Protein AF-0000000087066733 (afdb_homodimer)

Structure (mmCIF, N/CA/C/O backbone):
data_AF-0000000087066733-model_v1
#
loop_
_entity.id
_entity.type
_entity.pdbx_description
1 polymer 'Detected protein of confused Function'
#
loop_
_atom_site.group_PDB
_atom_site.id
_atom_site.type_symbol
_atom_site.label_atom_id
_atom_site.label_alt_id
_atom_site.label_comp_id
_atom_site.label_asym_id
_atom_site.label_entity_id
_atom_site.label_seq_id
_atom_site.pdbx_PDB_ins_code
_atom_site.Cartn_x
_atom_site.Cartn_y
_atom_site.Cartn_z
_atom_site.occupancy
_atom_site.B_iso_or_equiv
_atom_site.auth_seq_id
_atom_site.auth_comp_id
_atom_site.auth_asym_id
_atom_site.auth_atom_id
_atom_site.pdbx_PDB_model_num
ATOM 1 N N . MET A 1 1 ? 7.453 2.439 -2.156 1 86.94 1 MET A N 1
ATOM 2 C CA . MET A 1 1 ? 8.312 2.496 -0.978 1 86.94 1 MET A CA 1
ATOM 3 C C . MET A 1 1 ? 7.73 1.668 0.162 1 86.94 1 MET A C 1
ATOM 5 O O . MET A 1 1 ? 6.523 1.707 0.409 1 86.94 1 MET A O 1
ATOM 9 N N . CYS A 1 2 ? 8.625 0.866 0.848 1 87.88 2 CYS A N 1
ATOM 10 C CA . CYS A 1 2 ? 8.227 0.037 1.981 1 87.88 2 CYS A CA 1
ATOM 11 C C . CYS A 1 2 ? 9.328 -0.011 3.031 1 87.88 2 CYS A C 1
ATOM 13 O O . CYS A 1 2 ? 10.516 0.017 2.695 1 87.88 2 CYS A O 1
ATOM 15 N N . LEU A 1 3 ? 8.906 -0.078 4.266 1 88.94 3 LEU A N 1
ATOM 16 C CA . LEU A 1 3 ? 9.859 -0.293 5.348 1 88.94 3 LEU A CA 1
ATOM 17 C C . LEU A 1 3 ? 10.156 -1.779 5.523 1 88.94 3 LEU A C 1
ATOM 19 O O . LEU A 1 3 ? 9.25 -2.611 5.434 1 88.94 3 LEU A O 1
ATOM 23 N N . VAL A 1 4 ? 11.398 -2.055 5.738 1 89.56 4 VAL A N 1
ATOM 24 C CA . VAL A 1 4 ? 11.758 -3.424 6.082 1 89.56 4 VAL A CA 1
ATOM 25 C C . VAL A 1 4 ? 11.438 -3.691 7.551 1 89.56 4 VAL A C 1
ATOM 27 O O . VAL A 1 4 ? 11.195 -2.756 8.32 1 89.56 4 VAL A O 1
ATOM 30 N N . SER A 1 5 ? 11.336 -4.973 7.922 1 86 5 SER A N 1
ATOM 31 C CA . SER A 1 5 ? 10.773 -5.383 9.203 1 86 5 SER A CA 1
ATOM 32 C C . SER A 1 5 ? 11.586 -4.824 10.367 1 86 5 SER A C 1
ATOM 34 O O . SER A 1 5 ? 11.055 -4.637 11.461 1 86 5 SER A O 1
ATOM 36 N N . ASP A 1 6 ? 12.82 -4.566 10.211 1 86 6 ASP A N 1
ATOM 37 C CA . ASP A 1 6 ? 13.617 -4.012 11.297 1 86 6 ASP A CA 1
ATOM 38 C C . ASP A 1 6 ? 13.344 -2.52 11.477 1 86 6 ASP A C 1
ATOM 40 O O . ASP A 1 6 ? 13.836 -1.9 12.422 1 86 6 ASP A O 1
ATOM 44 N N . SER A 1 7 ? 12.547 -1.926 10.609 1 87.94 7 SER A N 1
ATOM 45 C CA . SER A 1 7 ? 12.117 -0.532 10.641 1 87.94 7 SER A CA 1
ATOM 46 C C . SER A 1 7 ? 13.312 0.416 10.57 1 87.94 7 SER A C 1
ATOM 48 O O . SER A 1 7 ? 13.234 1.553 11.039 1 87.94 7 SER A O 1
ATOM 50 N N . LYS A 1 8 ? 14.453 -0.101 10.008 1 90.69 8 LYS A N 1
ATOM 51 C CA . LYS A 1 8 ? 15.664 0.699 9.875 1 90.69 8 LYS A CA 1
ATOM 52 C C . LYS A 1 8 ? 16 0.942 8.406 1 90.69 8 LYS A C 1
ATOM 54 O O . LYS A 1 8 ? 16.797 1.833 8.078 1 90.69 8 LYS A O 1
ATOM 59 N N . ARG A 1 9 ? 15.469 0.151 7.637 1 92.88 9 ARG A N 1
ATOM 60 C CA . ARG A 1 9 ? 15.766 0.26 6.211 1 92.88 9 ARG A CA 1
ATOM 61 C C . ARG A 1 9 ? 14.484 0.438 5.398 1 92.88 9 ARG A C 1
ATOM 63 O O . ARG A 1 9 ? 13.422 -0.026 5.805 1 92.88 9 ARG A O 1
ATOM 70 N N . ILE A 1 10 ? 14.594 1.165 4.316 1 92.12 10 ILE A N 1
ATOM 71 C CA . ILE A 1 10 ? 13.5 1.435 3.393 1 92.12 10 ILE A CA 1
ATOM 72 C C . ILE A 1 10 ? 13.867 0.947 1.993 1 92.12 10 ILE A C 1
ATOM 74 O O . ILE A 1 10 ? 14.977 1.202 1.514 1 92.12 10 ILE A O 1
ATOM 78 N N . VAL A 1 11 ? 13 0.158 1.374 1 89.88 11 VAL A N 1
ATOM 79 C CA . VAL A 1 11 ? 13.141 -0.201 -0.034 1 89.88 11 VAL A CA 1
ATOM 80 C C . VAL A 1 11 ? 12.289 0.731 -0.892 1 89.88 11 VAL A C 1
ATOM 82 O O . VAL A 1 11 ? 11.125 0.995 -0.568 1 89.88 11 VAL A O 1
ATOM 85 N N . TYR A 1 12 ? 12.898 1.226 -1.88 1 87.31 12 TYR A N 1
ATOM 86 C CA . TYR A 1 12 ? 12.25 2.199 -2.748 1 87.31 12 TYR A CA 1
ATOM 87 C C . TYR A 1 12 ? 12.5 1.872 -4.215 1 87.31 12 TYR A C 1
ATOM 89 O O . TYR A 1 12 ? 13.617 1.525 -4.602 1 87.31 12 TYR A O 1
ATOM 97 N N . GLY A 1 13 ? 11.438 1.876 -4.93 1 82.81 13 GLY A N 1
ATOM 98 C CA . GLY A 1 13 ? 11.57 1.793 -6.375 1 82.81 13 GLY A CA 1
ATOM 99 C C . GLY A 1 13 ? 11.523 3.148 -7.059 1 82.81 13 GLY A C 1
ATOM 100 O O . GLY A 1 13 ? 10.531 3.869 -6.949 1 82.81 13 GLY A O 1
ATOM 101 N N . SER A 1 14 ? 12.555 3.461 -7.754 1 76.94 14 SER A N 1
ATOM 102 C CA . SER A 1 14 ? 12.641 4.734 -8.461 1 76.94 14 SER A CA 1
ATOM 103 C C . SER A 1 14 ? 12 4.641 -9.844 1 76.94 14 SER A C 1
ATOM 105 O O . SER A 1 14 ? 12.125 3.621 -10.523 1 76.94 14 SER A O 1
ATOM 107 N N . SER A 1 15 ? 11.32 5.738 -10.219 1 72.38 15 SER A N 1
ATOM 108 C CA . SER A 1 15 ? 10.805 5.809 -11.586 1 72.38 15 SER A CA 1
ATOM 109 C C . SER A 1 15 ? 11.922 6.113 -12.578 1 72.38 15 SER A C 1
ATOM 111 O O . SER A 1 15 ? 11.727 5.98 -13.789 1 72.38 15 SER A O 1
ATOM 113 N N . ASN A 1 16 ? 13 6.633 -12.023 1 72.38 16 ASN A N 1
ATOM 114 C CA . ASN A 1 16 ? 14.188 6.789 -12.859 1 72.38 16 ASN A CA 1
ATOM 115 C C . ASN A 1 16 ? 14.789 5.441 -13.242 1 72.38 16 ASN A C 1
ATOM 117 O O . ASN A 1 16 ? 15.227 4.688 -12.375 1 72.38 16 ASN A O 1
ATOM 121 N N . PRO A 1 17 ? 14.859 5.148 -14.57 1 67.75 17 PRO A N 1
ATOM 122 C CA . PRO A 1 17 ? 15.336 3.832 -14.992 1 67.75 17 PRO A CA 1
ATOM 123 C C . PRO A 1 17 ? 16.781 3.561 -14.562 1 67.75 17 PRO A C 1
ATOM 125 O O . PRO A 1 17 ? 17.172 2.402 -14.406 1 67.75 17 PRO A O 1
ATOM 128 N N . GLU A 1 18 ? 17.578 4.539 -14.32 1 72.56 18 GLU A N 1
ATOM 129 C CA . GLU A 1 18 ? 18.984 4.359 -13.969 1 72.56 18 GLU A CA 1
ATOM 130 C C . GLU A 1 18 ? 19.141 4.027 -12.484 1 72.56 18 GLU A C 1
ATOM 132 O O . GLU A 1 18 ? 20.141 3.439 -12.07 1 72.56 18 GLU A O 1
ATOM 137 N N . LYS A 1 19 ? 18.25 4.328 -11.68 1 75.62 19 LYS A N 1
ATOM 138 C CA . LYS A 1 19 ? 18.375 4.133 -10.234 1 75.62 19 LYS A CA 1
ATOM 139 C C . LYS A 1 19 ? 17.75 2.809 -9.805 1 75.62 19 LYS A C 1
ATOM 141 O O . LYS A 1 19 ? 18.266 2.133 -8.914 1 75.62 19 LYS A O 1
ATOM 146 N N . GLY A 1 20 ? 16.594 2.365 -10.5 1 78.62 20 GLY A N 1
ATOM 147 C CA . GLY A 1 20 ? 15.969 1.092 -10.172 1 78.62 20 GLY A CA 1
ATOM 148 C C . GLY A 1 20 ? 15.406 1.049 -8.766 1 78.62 20 GLY A C 1
ATOM 149 O O . GLY A 1 20 ? 14.805 2.02 -8.305 1 78.62 20 GLY A O 1
ATOM 150 N N . THR A 1 21 ? 15.57 -0.162 -8.172 1 84.44 21 THR A N 1
ATOM 151 C CA . THR A 1 21 ? 15.18 -0.332 -6.777 1 84.44 21 THR A CA 1
ATOM 152 C C . THR A 1 21 ? 16.375 -0.136 -5.848 1 84.44 21 THR A C 1
ATOM 154 O O . THR A 1 21 ? 17.469 -0.611 -6.133 1 84.44 21 THR A O 1
ATOM 157 N N . CYS A 1 22 ? 16.156 0.625 -4.816 1 87.81 22 CYS A N 1
ATOM 158 C CA . CYS A 1 22 ? 17.234 0.896 -3.871 1 87.81 22 CYS A CA 1
ATOM 159 C C . CYS A 1 22 ? 16.766 0.675 -2.436 1 87.81 22 CYS A C 1
ATOM 161 O O . CYS A 1 22 ? 15.578 0.776 -2.141 1 87.81 22 CYS A O 1
ATOM 163 N N . MET A 1 23 ? 17.703 0.308 -1.645 1 89.5 23 MET A N 1
ATOM 164 C CA . MET A 1 23 ? 17.469 0.2 -0.207 1 89.5 23 MET A CA 1
ATOM 165 C C . MET A 1 23 ? 18.328 1.208 0.56 1 89.5 23 MET A C 1
ATOM 167 O O . MET A 1 23 ? 19.531 1.324 0.319 1 89.5 23 MET A O 1
ATOM 171 N N . TRP A 1 24 ? 17.688 1.904 1.415 1 89.38 24 TRP A N 1
ATOM 172 C CA . TRP A 1 24 ? 18.344 2.932 2.213 1 89.38 24 TRP A CA 1
ATOM 173 C C . TRP A 1 24 ? 18.141 2.676 3.703 1 89.38 24 TRP A C 1
ATOM 175 O O . TRP A 1 24 ? 17.078 2.221 4.121 1 89.38 24 TRP A O 1
ATOM 185 N N . HIS A 1 25 ? 19.219 2.973 4.418 1 90.38 25 HIS A N 1
ATOM 186 C CA . HIS A 1 25 ? 19.062 3.057 5.863 1 90.38 25 HIS A CA 1
ATOM 187 C C . HIS A 1 25 ? 18.375 4.363 6.27 1 90.38 25 HIS A C 1
ATOM 189 O O . HIS A 1 25 ? 18.578 5.395 5.625 1 90.38 25 HIS A O 1
ATOM 195 N N . CYS A 1 26 ? 17.609 4.355 7.355 1 87.75 26 CYS A N 1
ATOM 196 C CA . CYS A 1 26 ? 16.891 5.531 7.824 1 87.75 26 CYS A CA 1
ATOM 197 C C . CYS A 1 26 ? 17.844 6.621 8.281 1 87.75 26 CYS A C 1
ATOM 199 O O . CYS A 1 26 ? 17.438 7.77 8.477 1 87.75 26 CYS A O 1
ATOM 201 N N . ASP A 1 27 ? 19.062 6.305 8.328 1 83.62 27 ASP A N 1
ATOM 202 C CA . ASP A 1 27 ? 20.047 7.324 8.703 1 83.62 27 ASP A CA 1
ATOM 203 C C . ASP A 1 27 ? 20.562 8.062 7.469 1 83.62 27 ASP A C 1
ATOM 205 O O . ASP A 1 27 ? 21.406 8.953 7.582 1 83.62 27 ASP A O 1
ATOM 209 N N . GLY A 1 28 ? 20.125 7.648 6.332 1 79.94 28 GLY A N 1
ATOM 210 C CA . GLY A 1 28 ? 20.438 8.375 5.109 1 79.94 28 GLY A CA 1
ATOM 211 C C . GLY A 1 28 ? 21.469 7.68 4.246 1 79.94 28 GLY A C 1
ATOM 212 O O . GLY A 1 28 ? 21.844 8.188 3.188 1 79.94 28 GLY A O 1
ATOM 213 N N . THR A 1 29 ? 21.891 6.547 4.645 1 86.62 29 THR A N 1
ATOM 214 C CA . THR A 1 29 ? 22.922 5.844 3.877 1 86.62 29 THR A CA 1
ATOM 215 C C . THR A 1 29 ? 22.281 4.836 2.928 1 86.62 29 THR A C 1
ATOM 217 O O . THR A 1 29 ? 21.297 4.168 3.283 1 86.62 29 THR A O 1
ATOM 220 N N . GLU A 1 30 ? 22.797 4.82 1.669 1 86 30 GLU A N 1
ATOM 221 C CA . GLU A 1 30 ? 22.359 3.791 0.728 1 86 30 GLU A CA 1
ATOM 222 C C . GLU A 1 30 ? 22.922 2.426 1.108 1 86 30 GLU A C 1
ATOM 224 O O . GLU A 1 30 ? 24.125 2.285 1.326 1 86 30 GLU A O 1
ATOM 229 N N . VAL A 1 31 ? 22.141 1.495 1.271 1 89.06 31 VAL A N 1
ATOM 230 C CA . VAL A 1 31 ? 22.547 0.15 1.656 1 89.06 31 VAL A CA 1
ATOM 231 C C . VAL A 1 31 ? 22.844 -0.681 0.408 1 89.06 31 VAL A C 1
ATOM 233 O O . VAL A 1 31 ? 23.875 -1.347 0.322 1 89.06 31 VAL A O 1
ATOM 236 N N . LYS A 1 32 ? 21.938 -0.654 -0.538 1 86.88 32 LYS A N 1
ATOM 237 C CA . LYS A 1 32 ? 22.047 -1.449 -1.756 1 86.88 32 LYS A CA 1
ATOM 238 C C . LYS A 1 32 ? 21.156 -0.893 -2.865 1 86.88 32 LYS A C 1
ATOM 240 O O . LYS A 1 32 ? 20.109 -0.307 -2.594 1 86.88 32 LYS A O 1
ATOM 245 N N . ALA A 1 33 ? 21.609 -1.062 -4.109 1 84.5 33 ALA A N 1
ATOM 246 C CA . ALA A 1 33 ? 20.828 -0.688 -5.281 1 84.5 33 ALA A CA 1
ATOM 247 C C . ALA A 1 33 ? 20.781 -1.828 -6.297 1 84.5 33 ALA A C 1
ATOM 249 O O . ALA A 1 33 ? 21.797 -2.451 -6.59 1 84.5 33 ALA A O 1
ATOM 250 N N . TRP A 1 34 ? 19.625 -2.217 -6.645 1 81.75 34 TRP A N 1
ATOM 251 C CA . TRP A 1 34 ? 19.422 -3.15 -7.75 1 81.75 34 TRP A CA 1
ATOM 252 C C . TRP A 1 34 ? 19.172 -2.402 -9.055 1 81.75 34 TRP A C 1
ATOM 254 O O . TRP A 1 34 ? 18.062 -1.953 -9.32 1 81.75 34 TRP A O 1
ATOM 264 N N . ARG A 1 35 ? 20.25 -2.135 -9.766 1 69 35 ARG A N 1
ATOM 265 C CA . ARG A 1 35 ? 20.25 -1.301 -10.961 1 69 35 ARG A CA 1
ATOM 266 C C . ARG A 1 35 ? 19.828 -2.105 -12.188 1 69 35 ARG A C 1
ATOM 268 O O . ARG A 1 35 ? 20.031 -3.32 -12.242 1 69 35 ARG A O 1
ATOM 275 N N . GLY A 1 36 ? 19.031 -1.41 -13.266 1 58.38 36 GLY A N 1
ATOM 276 C CA . GLY A 1 36 ? 18.594 -1.998 -14.523 1 58.38 36 GLY A CA 1
ATOM 277 C C . GLY A 1 36 ? 17.109 -2.299 -14.562 1 58.38 36 GLY A C 1
ATOM 278 O O . GLY A 1 36 ? 16.578 -2.738 -15.586 1 58.38 36 GLY A O 1
ATOM 279 N N . MET A 1 37 ? 16.516 -2.342 -13.516 1 53.12 37 MET A N 1
ATOM 280 C CA . MET A 1 37 ? 15.078 -2.566 -13.578 1 53.12 37 MET A CA 1
ATOM 281 C C . MET A 1 37 ? 14.32 -1.245 -13.555 1 53.12 37 MET A C 1
ATOM 283 O O . MET A 1 37 ? 14.461 -0.458 -12.617 1 53.12 37 MET A O 1
ATOM 287 N N . ARG A 1 38 ? 14.047 -0.679 -14.742 1 49.06 38 ARG A N 1
ATOM 288 C CA . ARG A 1 38 ? 13.289 0.567 -14.805 1 49.06 38 ARG A CA 1
ATOM 289 C C . ARG A 1 38 ? 11.953 0.438 -14.078 1 49.06 38 ARG A C 1
ATOM 291 O O . ARG A 1 38 ? 11.211 -0.516 -14.305 1 49.06 38 ARG A O 1
ATOM 298 N N . MET A 1 39 ? 11.844 1.19 -12.898 1 50.12 39 MET A N 1
ATOM 299 C CA . MET A 1 39 ? 10.516 1.264 -12.297 1 50.12 39 MET A CA 1
ATOM 300 C C . MET A 1 39 ? 9.648 2.299 -13.008 1 50.12 39 MET A C 1
ATOM 302 O O . MET A 1 39 ? 10.125 3.389 -13.336 1 50.12 39 MET A O 1
ATOM 306 N N . PRO A 1 40 ? 8.508 1.979 -13.586 1 43.94 40 PRO A N 1
ATOM 307 C CA . PRO A 1 40 ? 7.676 2.998 -14.227 1 43.94 40 PRO A CA 1
ATOM 308 C C . PRO A 1 40 ? 7.219 4.086 -13.258 1 43.94 40 PRO A C 1
ATOM 310 O O . PRO A 1 40 ? 7.09 3.83 -12.055 1 43.94 40 PRO A O 1
ATOM 313 N N . LYS A 1 41 ? 7.176 5.375 -13.695 1 43.91 41 LYS A N 1
ATOM 314 C CA . LYS A 1 41 ? 6.641 6.52 -12.969 1 43.91 41 LYS A CA 1
ATOM 315 C C . LYS A 1 41 ? 5.152 6.34 -12.68 1 43.91 41 LYS A C 1
ATOM 317 O O . LYS A 1 41 ? 4.43 5.727 -13.469 1 43.91 41 LYS A O 1
ATOM 322 N N . ALA A 1 42 ? 4.785 6.691 -11.445 1 41.88 42 ALA A N 1
ATOM 323 C CA . ALA A 1 42 ? 3.367 6.664 -11.094 1 41.88 42 ALA A CA 1
ATOM 324 C C . ALA A 1 42 ? 2.514 7.262 -12.211 1 41.88 42 ALA A C 1
ATOM 326 O O . ALA A 1 42 ? 1.419 6.773 -12.492 1 41.88 42 ALA A O 1
ATOM 327 N N . LEU A 1 43 ? 2.863 8.453 -12.711 1 36.81 43 LEU A N 1
ATOM 328 C CA . LEU A 1 43 ? 2.096 9.133 -13.75 1 36.81 43 LEU A CA 1
ATOM 329 C C . LEU A 1 43 ? 2.152 8.352 -15.062 1 36.81 43 LEU A C 1
ATOM 331 O O . LEU A 1 43 ? 1.453 8.688 -16.016 1 36.81 43 LEU A O 1
ATOM 335 N N . ASP A 1 44 ? 3.248 7.797 -15.336 1 39.59 44 ASP A N 1
ATOM 336 C CA . ASP A 1 44 ? 3.324 7.227 -16.672 1 39.59 44 ASP A CA 1
ATOM 337 C C . ASP A 1 44 ? 2.275 6.133 -16.875 1 39.59 44 ASP A C 1
ATOM 339 O O . ASP A 1 44 ? 2.615 4.953 -16.984 1 39.59 44 ASP A O 1
ATOM 343 N N . LEU A 1 45 ? 1.331 6.102 -16.125 1 38.09 45 LEU A N 1
ATOM 344 C CA . LEU A 1 45 ? 0.292 5.129 -16.453 1 38.09 45 LEU A CA 1
ATOM 345 C C . LEU A 1 45 ? 0.173 4.953 -17.969 1 38.09 45 LEU A C 1
ATOM 347 O O . LEU A 1 45 ? -0.287 3.91 -18.438 1 38.09 45 LEU A O 1
ATOM 351 N N . ALA A 1 46 ? 0.05 6.02 -18.688 1 39.88 46 ALA A N 1
ATOM 352 C CA . ALA A 1 46 ? -0.068 5.688 -20.109 1 39.88 46 ALA A CA 1
ATOM 353 C C . ALA A 1 46 ? 1.042 4.734 -20.547 1 39.88 46 ALA A C 1
ATOM 355 O O . ALA A 1 46 ? 0.824 3.863 -21.391 1 39.88 46 ALA A O 1
ATOM 356 N N . GLU A 1 47 ? 2.297 5.137 -20.312 1 40.5 47 GLU A N 1
ATOM 357 C CA . GLU A 1 47 ? 3.35 4.289 -20.859 1 40.5 47 GLU A CA 1
ATOM 358 C C . GLU A 1 47 ? 4.039 3.486 -19.766 1 40.5 47 GLU A C 1
ATOM 360 O O . GLU A 1 47 ? 4.695 2.48 -20.047 1 40.5 47 GLU A O 1
ATOM 365 N N . HIS A 1 48 ? 4.43 4.07 -18.578 1 43.78 48 HIS A N 1
ATOM 366 C CA . HIS A 1 48 ? 5.414 3.375 -17.75 1 43.78 48 HIS A CA 1
ATOM 367 C C . HIS A 1 48 ? 4.766 2.768 -16.516 1 43.78 48 HIS A C 1
ATOM 369 O O . HIS A 1 48 ? 3.781 3.303 -15.992 1 43.78 48 HIS A O 1
ATOM 375 N N . SER A 1 49 ? 4.918 1.458 -16.281 1 45.44 49 SER A N 1
ATOM 376 C CA . SER A 1 49 ? 4.449 0.392 -15.406 1 45.44 49 SER A CA 1
ATOM 377 C C . SER A 1 49 ? 4.582 0.786 -13.938 1 45.44 49 SER A C 1
ATOM 379 O O . SER A 1 49 ? 5.645 1.243 -13.508 1 45.44 49 SER A O 1
ATOM 381 N N . ILE A 1 50 ? 3.498 1.407 -13.312 1 50 50 ILE A N 1
ATOM 382 C CA . ILE A 1 50 ? 3.535 1.562 -11.859 1 50 50 ILE A CA 1
ATOM 383 C C . ILE A 1 50 ? 3.998 0.257 -11.211 1 50 50 ILE A C 1
ATOM 385 O O . ILE A 1 50 ? 3.484 -0.818 -11.531 1 50 50 ILE A O 1
ATOM 389 N N . VAL A 1 51 ? 5.211 0.336 -10.555 1 57.22 51 VAL A N 1
ATOM 390 C CA . VAL A 1 51 ? 5.859 -0.744 -9.812 1 57.22 51 VAL A CA 1
ATOM 391 C C . VAL A 1 51 ? 5.25 -0.853 -8.422 1 57.22 51 VAL A C 1
ATOM 393 O O . VAL A 1 51 ? 4.867 0.156 -7.824 1 57.22 51 VAL A O 1
ATOM 396 N N . SER A 1 52 ? 4.57 -1.858 -8.055 1 74.75 52 SER A N 1
ATOM 397 C CA . SER A 1 52 ? 4.219 -2.139 -6.664 1 74.75 52 SER A CA 1
ATOM 398 C C . SER A 1 52 ? 5.324 -2.926 -5.961 1 74.75 52 SER A C 1
ATOM 400 O O . SER A 1 52 ? 5.98 -3.768 -6.578 1 74.75 52 SER A O 1
ATOM 402 N N . LEU A 1 53 ? 5.664 -2.471 -4.75 1 86 53 LEU A N 1
ATOM 403 C CA . LEU A 1 53 ? 6.68 -3.105 -3.918 1 86 53 LEU A CA 1
ATOM 404 C C . LEU A 1 53 ? 6.047 -3.748 -2.688 1 86 53 LEU A C 1
ATOM 406 O O . LEU A 1 53 ? 5.148 -3.172 -2.074 1 86 53 LEU A O 1
ATOM 410 N N . SER A 1 54 ? 6.496 -4.949 -2.359 1 90 54 SER A N 1
ATOM 411 C CA . SER A 1 54 ? 6.039 -5.621 -1.149 1 90 54 SER A CA 1
ATOM 412 C C . SER A 1 54 ? 7.191 -6.32 -0.434 1 90 54 SER A C 1
ATOM 414 O O . SER A 1 54 ? 8.016 -6.98 -1.07 1 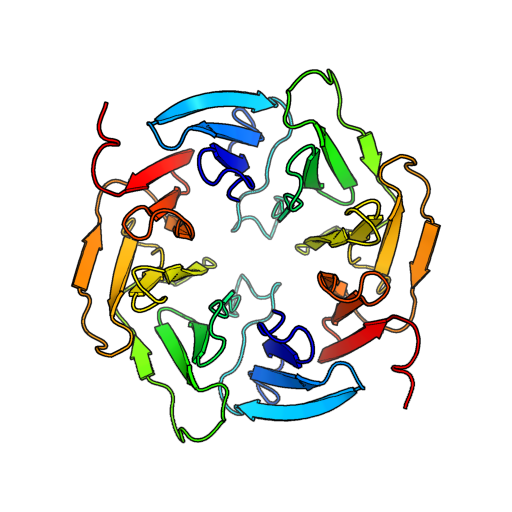90 54 SER A O 1
ATOM 416 N N . VAL A 1 55 ? 7.27 -6.062 0.852 1 91.19 55 VAL A N 1
ATOM 417 C CA . VAL A 1 55 ? 8.242 -6.723 1.716 1 91.19 55 VAL A CA 1
ATOM 418 C C . VAL A 1 55 ? 7.516 -7.555 2.77 1 91.19 55 VAL A C 1
ATOM 420 O O . VAL A 1 55 ? 6.645 -7.047 3.48 1 91.19 55 VAL A O 1
ATOM 423 N N . PRO A 1 56 ? 7.855 -8.828 2.809 1 91.88 56 PRO A N 1
ATOM 424 C CA . PRO A 1 56 ? 7.211 -9.633 3.85 1 91.88 56 PRO A CA 1
ATOM 425 C C . PRO A 1 56 ? 7.785 -9.367 5.242 1 91.88 56 PRO A C 1
ATOM 427 O O . PRO A 1 56 ? 8.773 -8.641 5.375 1 91.88 56 PRO A O 1
ATOM 430 N N . VAL A 1 57 ? 7.168 -9.906 6.25 1 83.94 57 VAL A N 1
ATOM 431 C CA . VAL A 1 57 ? 7.504 -9.672 7.652 1 83.94 57 VAL A CA 1
ATOM 432 C C . VAL A 1 57 ? 8.945 -10.102 7.918 1 83.94 57 VAL A C 1
ATOM 434 O O . VAL A 1 57 ? 9.672 -9.438 8.648 1 83.94 57 VAL A O 1
ATOM 437 N N . ASP A 1 58 ? 9.375 -11.227 7.32 1 86.75 58 ASP A N 1
ATOM 438 C CA . ASP A 1 58 ? 10.719 -11.711 7.613 1 86.75 58 ASP A CA 1
ATOM 439 C C . ASP A 1 58 ? 11.773 -10.891 6.875 1 86.75 58 ASP A C 1
ATOM 441 O O . ASP A 1 58 ? 12.969 -10.984 7.172 1 86.75 58 ASP A O 1
ATOM 445 N N . SER A 1 59 ? 11.375 -10.117 5.914 1 91 59 SER A N 1
ATOM 446 C CA . SER A 1 59 ? 12.156 -9.125 5.191 1 91 59 SER A CA 1
ATOM 447 C C . SER A 1 59 ? 13.422 -9.742 4.598 1 91 59 SER A C 1
ATOM 449 O O . SER A 1 59 ? 14.469 -9.086 4.539 1 91 59 SER A O 1
ATOM 451 N N . LYS A 1 60 ? 13.328 -11.016 4.27 1 92.31 60 LYS A N 1
ATOM 452 C CA . LYS A 1 60 ? 14.438 -11.688 3.586 1 92.31 60 LYS A CA 1
ATOM 453 C C . LYS A 1 60 ? 14.391 -11.414 2.084 1 92.31 60 LYS A C 1
ATOM 455 O O . LYS A 1 60 ? 15.422 -11.461 1.411 1 92.31 60 LYS A O 1
ATOM 460 N N . PHE A 1 61 ? 13.234 -11.211 1.653 1 93.12 61 PHE A N 1
ATOM 461 C CA . PHE A 1 61 ? 13.008 -10.977 0.233 1 93.12 61 PHE A CA 1
ATOM 462 C C . PHE A 1 61 ? 12.086 -9.781 0.024 1 93.12 61 PHE A C 1
ATOM 464 O O . PHE A 1 61 ? 11.477 -9.289 0.975 1 93.12 61 PHE A O 1
ATOM 471 N N . PHE A 1 62 ? 12.078 -9.273 -1.127 1 91.75 62 PHE A N 1
ATOM 472 C CA . PHE A 1 62 ? 11.055 -8.328 -1.559 1 91.75 62 PHE A CA 1
ATOM 473 C C . PHE A 1 62 ? 10.672 -8.57 -3.016 1 91.75 62 PHE A C 1
ATOM 475 O O . PHE A 1 62 ? 11.438 -9.18 -3.768 1 91.75 62 PHE A O 1
ATOM 482 N N . ILE A 1 63 ? 9.438 -8.18 -3.359 1 91.5 63 ILE A N 1
ATOM 483 C CA . ILE A 1 63 ? 9.008 -8.359 -4.742 1 91.5 63 ILE A CA 1
ATOM 484 C C . ILE A 1 63 ? 8.711 -6.996 -5.367 1 91.5 63 ILE A C 1
ATOM 486 O O . ILE A 1 63 ? 8.281 -6.066 -4.676 1 91.5 63 ILE A O 1
ATOM 490 N N . VAL A 1 64 ? 8.977 -6.949 -6.617 1 86.12 64 VAL A N 1
ATOM 491 C CA . VAL A 1 64 ? 8.648 -5.801 -7.457 1 86.12 64 VAL A CA 1
ATOM 492 C C . VAL A 1 64 ? 7.758 -6.25 -8.617 1 86.12 64 VAL A C 1
ATOM 494 O O . VAL A 1 64 ? 8.109 -7.176 -9.352 1 86.12 64 VAL A O 1
ATOM 497 N N . SER A 1 65 ? 6.555 -5.637 -8.609 1 83.44 65 SER A N 1
ATOM 498 C CA . SER A 1 65 ? 5.672 -5.922 -9.734 1 83.44 65 SER A CA 1
ATOM 499 C C . SER A 1 65 ? 5.98 -5.012 -10.922 1 83.44 65 SER A C 1
ATOM 501 O O . SER A 1 65 ? 5.98 -3.785 -10.781 1 83.44 65 SER A O 1
ATOM 503 N N . LEU A 1 66 ? 6.32 -5.633 -11.992 1 75.5 66 LEU A N 1
ATOM 504 C CA . LEU A 1 66 ? 6.633 -4.984 -13.266 1 75.5 66 LEU A CA 1
ATOM 505 C C . LEU A 1 66 ? 5.695 -5.461 -14.367 1 75.5 66 LEU A C 1
ATOM 507 O O . LEU A 1 66 ? 4.875 -6.355 -14.148 1 75.5 66 LEU A O 1
ATOM 511 N N . ASN A 1 67 ? 5.836 -4.727 -15.562 1 74.62 67 ASN A N 1
ATOM 512 C CA . ASN A 1 67 ? 4.98 -5.086 -16.688 1 74.62 67 ASN A CA 1
ATOM 513 C C . ASN A 1 67 ? 4.926 -6.598 -16.891 1 74.62 67 ASN A C 1
ATOM 515 O O . ASN A 1 67 ? 5.863 -7.188 -17.422 1 74.62 67 ASN A O 1
ATOM 519 N N . SER A 1 68 ? 3.885 -7.258 -16.375 1 80.19 68 SER A N 1
ATOM 520 C CA . SER A 1 68 ? 3.51 -8.656 -16.531 1 80.19 68 SER A CA 1
ATOM 521 C C . SER A 1 68 ? 4.5 -9.578 -15.836 1 80.19 68 SER A C 1
ATOM 523 O O . SER A 1 68 ? 4.594 -10.766 -16.156 1 80.19 68 SER A O 1
ATOM 525 N N . GLN A 1 69 ? 5.387 -9.039 -15.023 1 84.19 69 GLN A N 1
ATOM 526 C CA . GLN A 1 69 ? 6.316 -9.859 -14.242 1 84.19 69 GLN A CA 1
ATOM 527 C C . GLN A 1 69 ? 6.348 -9.414 -12.781 1 84.19 69 GLN A C 1
ATOM 529 O O . GLN A 1 69 ? 6.137 -8.242 -12.477 1 84.19 69 GLN A O 1
ATOM 534 N N . VAL A 1 70 ? 6.609 -10.352 -12.016 1 88.69 70 VAL A N 1
ATOM 535 C CA . VAL A 1 70 ? 6.957 -10.086 -10.617 1 88.69 70 VAL A CA 1
ATOM 536 C C . VAL A 1 70 ? 8.375 -10.578 -10.344 1 88.69 70 VAL A C 1
ATOM 538 O O . VAL A 1 70 ? 8.695 -11.742 -10.594 1 88.69 70 VAL A O 1
ATOM 541 N N . HIS A 1 71 ? 9.234 -9.68 -9.922 1 88.19 71 HIS A N 1
ATOM 542 C CA . HIS A 1 71 ? 10.609 -10.016 -9.594 1 88.19 71 HIS A CA 1
ATOM 543 C C . HIS A 1 71 ? 10.789 -10.188 -8.086 1 88.19 71 HIS A C 1
ATOM 545 O O . HIS A 1 71 ? 10.422 -9.305 -7.305 1 88.19 71 HIS A O 1
ATOM 551 N N . LEU A 1 72 ? 11.281 -11.312 -7.719 1 91.12 72 LEU A N 1
ATOM 552 C CA . LEU A 1 72 ? 11.664 -11.578 -6.336 1 91.12 72 LEU A CA 1
ATOM 553 C C . LEU A 1 72 ? 13.156 -11.344 -6.129 1 91.12 72 LEU A C 1
ATOM 555 O O . LEU A 1 72 ? 13.977 -11.914 -6.844 1 91.12 72 LEU A O 1
ATOM 559 N N . TRP A 1 73 ? 13.453 -10.516 -5.156 1 90.31 73 TRP A N 1
ATOM 560 C CA . TRP A 1 73 ? 14.844 -10.211 -4.82 1 90.31 73 TRP A CA 1
ATOM 561 C C . TRP A 1 73 ? 15.141 -10.57 -3.369 1 90.31 73 TRP A C 1
ATOM 563 O O . TRP A 1 73 ? 14.25 -10.523 -2.514 1 90.31 73 TRP A O 1
ATOM 573 N N . ASP A 1 74 ? 16.406 -10.914 -3.148 1 90.94 74 ASP A N 1
ATOM 574 C CA . ASP A 1 74 ? 16.828 -11.086 -1.761 1 90.94 74 ASP A CA 1
ATOM 575 C C . ASP A 1 74 ? 17.297 -9.758 -1.159 1 90.94 74 ASP A C 1
ATOM 577 O O . ASP A 1 74 ? 17.984 -8.984 -1.813 1 90.94 74 ASP A O 1
ATOM 581 N N . VAL A 1 75 ? 16.922 -9.484 0.012 1 89.81 75 VAL A N 1
ATOM 582 C CA . VAL A 1 75 ? 17.234 -8.234 0.701 1 89.81 75 VAL A CA 1
ATOM 583 C C . VAL A 1 75 ? 18.734 -8.188 1.012 1 89.81 75 VAL A C 1
ATOM 585 O O . VAL A 1 75 ? 19.328 -7.105 1.058 1 89.81 75 VAL A O 1
ATOM 588 N N . ALA A 1 76 ? 19.328 -9.328 1.221 1 87.81 76 ALA A N 1
ATOM 589 C CA . ALA A 1 76 ? 20.75 -9.406 1.539 1 87.81 76 ALA A CA 1
ATOM 590 C C . ALA A 1 76 ? 21.609 -8.945 0.36 1 87.81 76 ALA A C 1
ATOM 592 O O . ALA A 1 76 ? 22.781 -8.617 0.528 1 87.81 76 ALA A O 1
ATOM 593 N N . GLY A 1 77 ? 21.078 -9 -0.826 1 85.5 77 GLY A N 1
ATOM 594 C CA . GLY A 1 77 ? 21.781 -8.5 -1.995 1 85.5 77 GLY A CA 1
ATOM 595 C C . GLY A 1 77 ? 22.797 -9.484 -2.547 1 85.5 77 GLY A C 1
ATOM 596 O O . GLY A 1 77 ? 23.766 -9.086 -3.182 1 85.5 77 GLY A O 1
ATOM 597 N N . LYS A 1 78 ? 22.578 -10.703 -2.219 1 87.62 78 LYS A N 1
ATOM 598 C CA . LYS A 1 78 ? 23.516 -11.727 -2.67 1 87.62 78 LYS A CA 1
ATOM 599 C C . LYS A 1 78 ? 23.141 -12.234 -4.062 1 87.62 78 LYS A C 1
ATOM 601 O O . LYS A 1 78 ? 23.984 -12.805 -4.762 1 87.62 78 LYS A O 1
ATOM 606 N N . TRP A 1 79 ? 21.906 -12.109 -4.492 1 87.62 79 TRP A N 1
ATOM 607 C CA . TRP A 1 79 ? 21.469 -12.617 -5.785 1 87.62 79 TRP A CA 1
ATOM 608 C C . TRP A 1 79 ? 21.906 -11.695 -6.918 1 87.62 79 TRP A C 1
ATOM 610 O O . TRP A 1 79 ? 21.734 -10.477 -6.84 1 87.62 79 TRP A O 1
ATOM 620 N N . ALA A 1 80 ? 22.453 -12.203 -7.988 1 85.81 80 ALA A N 1
ATOM 621 C CA . ALA A 1 80 ? 22.844 -11.438 -9.172 1 85.81 80 ALA A CA 1
ATOM 622 C C . ALA A 1 80 ? 21.641 -11.094 -10.031 1 85.81 80 ALA A C 1
ATOM 624 O O . ALA A 1 80 ? 21.641 -10.086 -10.742 1 85.81 80 ALA A O 1
ATOM 625 N N . MET A 1 81 ? 20.656 -11.969 -9.953 1 86.56 81 MET A N 1
ATOM 626 C CA . MET A 1 81 ? 19.422 -11.781 -10.719 1 86.56 81 MET A CA 1
ATOM 627 C C . MET A 1 81 ? 18.203 -12.172 -9.898 1 86.56 81 MET A C 1
ATOM 629 O O . MET A 1 81 ? 18.281 -13.055 -9.039 1 86.56 81 MET A O 1
ATOM 633 N N . PRO A 1 82 ? 17.109 -11.508 -10.156 1 88.5 82 PRO A N 1
ATOM 634 C CA . PRO A 1 82 ? 15.906 -11.898 -9.422 1 88.5 82 PRO A CA 1
ATOM 635 C C . PRO A 1 82 ? 15.305 -13.203 -9.938 1 88.5 82 PRO A C 1
ATOM 637 O O . PRO A 1 82 ? 15.57 -13.602 -11.078 1 88.5 82 PRO A O 1
ATOM 640 N N . LEU A 1 83 ? 14.531 -13.859 -9.055 1 89.75 83 LEU A N 1
ATOM 641 C CA . LEU A 1 83 ? 13.586 -14.836 -9.57 1 89.75 83 LEU A CA 1
ATOM 642 C C . LEU A 1 83 ? 12.391 -14.148 -10.227 1 89.75 83 LEU A C 1
ATOM 644 O O . LEU A 1 83 ? 11.781 -13.258 -9.625 1 89.75 83 LEU A O 1
ATOM 648 N N . LYS A 1 84 ? 12.109 -14.555 -11.43 1 87.69 84 LYS A N 1
ATOM 649 C CA . LYS A 1 84 ? 11.07 -13.883 -12.203 1 87.69 84 LYS A CA 1
ATOM 650 C C . LYS A 1 84 ? 9.82 -14.758 -12.32 1 87.69 84 LYS A C 1
ATOM 652 O O . LYS A 1 84 ? 9.914 -15.93 -12.688 1 87.69 84 LYS A O 1
ATOM 657 N N . TYR A 1 85 ? 8.734 -14.141 -11.961 1 88.62 85 TYR A N 1
ATOM 658 C CA . TYR A 1 85 ? 7.438 -14.805 -12.109 1 88.62 85 TYR A CA 1
ATOM 659 C C . TYR A 1 85 ? 6.629 -14.156 -13.227 1 88.62 85 TYR A C 1
ATOM 661 O O . TYR A 1 85 ? 6.477 -12.938 -13.266 1 88.62 85 TYR A O 1
ATOM 669 N N . THR A 1 86 ? 6.207 -15.062 -14.109 1 86.38 86 THR A N 1
ATOM 670 C CA . THR A 1 86 ? 5.41 -14.586 -15.234 1 86.38 86 THR A CA 1
ATOM 671 C C . THR A 1 86 ? 4.023 -15.227 -15.227 1 86.38 86 THR A C 1
ATOM 673 O O . THR A 1 86 ? 3.699 -16 -14.32 1 86.38 86 THR A O 1
ATOM 676 N N . GLY A 1 87 ? 3.123 -14.797 -16.188 1 82.19 87 GLY A N 1
ATOM 677 C CA . GLY A 1 87 ? 1.806 -15.406 -16.281 1 82.19 87 GLY A CA 1
ATOM 678 C C . GLY A 1 87 ? 0.674 -14.398 -16.172 1 82.19 87 GLY A C 1
ATOM 679 O O . GLY A 1 87 ? -0.283 -14.445 -16.938 1 82.19 87 GLY A O 1
ATOM 680 N N . HIS A 1 88 ? 0.822 -13.57 -15.164 1 78.56 88 HIS A N 1
ATOM 681 C CA . HIS A 1 88 ? -0.241 -12.57 -15.078 1 78.56 88 HIS A CA 1
ATOM 682 C C . HIS A 1 88 ? -0.126 -11.547 -16.203 1 78.56 88 HIS A C 1
ATOM 684 O O . HIS A 1 88 ? 0.957 -11.344 -16.75 1 78.56 88 HIS A O 1
ATOM 690 N N . GLU A 1 89 ? -1.209 -11.055 -16.516 1 81.56 89 GLU A N 1
ATOM 691 C CA . GLU A 1 89 ? -1.262 -10.047 -17.578 1 81.56 89 GLU A CA 1
ATOM 692 C C . GLU A 1 89 ? -1.332 -8.641 -17 1 81.56 89 GLU A C 1
ATOM 694 O O . GLU A 1 89 ? -2.092 -8.383 -16.062 1 81.56 89 GLU A O 1
ATOM 699 N N . GLN A 1 90 ? -0.448 -7.879 -17.438 1 74.5 90 GLN A N 1
ATOM 700 C CA . GLN A 1 90 ? -0.44 -6.465 -17.062 1 74.5 90 GLN A CA 1
ATOM 701 C C . GLN A 1 90 ? -0.02 -5.598 -18.25 1 74.5 90 GLN A C 1
ATOM 703 O O . GLN A 1 90 ? 1.123 -5.672 -18.703 1 74.5 90 GLN A O 1
ATOM 708 N N . LYS A 1 91 ? -0.938 -4.855 -18.828 1 68.62 91 LYS A N 1
ATOM 709 C CA . LYS A 1 91 ? -0.648 -4.004 -19.984 1 68.62 91 LYS A CA 1
ATOM 710 C C . LYS A 1 91 ? -0.777 -2.527 -19.609 1 68.62 91 LYS A C 1
ATOM 712 O O . LYS A 1 91 ? 0.152 -1.747 -19.828 1 68.62 91 LYS A O 1
ATOM 717 N N . LYS A 1 92 ? -1.886 -2.113 -19.031 1 66.38 92 LYS A N 1
ATOM 718 C CA . LYS A 1 92 ? -2.191 -0.694 -18.875 1 66.38 92 LYS A CA 1
ATOM 719 C C . LYS A 1 92 ? -2.361 -0.328 -17.406 1 66.38 92 LYS A C 1
ATOM 721 O O . LYS A 1 92 ? -2.199 0.833 -17.031 1 66.38 92 LYS A O 1
ATOM 726 N N . TYR A 1 93 ? -2.602 -1.439 -16.594 1 67.75 93 TYR A N 1
ATOM 727 C CA . TYR A 1 93 ? -3.004 -1.139 -15.219 1 67.75 93 TYR A CA 1
ATOM 728 C C . TYR A 1 93 ? -1.963 -1.635 -14.227 1 67.75 93 TYR A C 1
ATOM 730 O O . TYR A 1 93 ? -1.204 -2.561 -14.523 1 67.75 93 TYR A O 1
ATOM 738 N N . VAL A 1 94 ? -2.025 -0.823 -13.125 1 68.56 94 VAL A N 1
ATOM 739 C CA . VAL A 1 94 ? -1.158 -1.284 -12.047 1 68.56 94 VAL A CA 1
ATOM 740 C C . VAL A 1 94 ? -1.741 -2.549 -11.422 1 68.56 94 VAL A C 1
ATOM 742 O O . VAL A 1 94 ? -2.883 -2.549 -10.953 1 68.56 94 VAL A O 1
ATOM 745 N N . ILE A 1 95 ? -1.005 -3.59 -11.57 1 77.69 95 ILE A N 1
ATOM 746 C CA . ILE A 1 95 ? -1.349 -4.832 -10.891 1 77.69 95 ILE A CA 1
ATOM 747 C C . ILE A 1 95 ? -0.453 -5.016 -9.664 1 77.69 95 ILE A C 1
ATOM 749 O O . ILE A 1 95 ? 0.774 -4.957 -9.773 1 77.69 95 ILE A O 1
ATOM 753 N N . ARG A 1 96 ? -1.115 -5.168 -8.516 1 85.31 96 ARG A N 1
ATOM 754 C CA . ARG A 1 96 ? -0.349 -5.297 -7.281 1 85.31 96 ARG A CA 1
ATOM 755 C C . ARG A 1 96 ? -0.175 -6.762 -6.898 1 85.31 96 ARG A C 1
ATOM 757 O O . ARG A 1 96 ? -1 -7.605 -7.254 1 85.31 96 ARG A O 1
ATOM 764 N N . SER A 1 97 ? 0.939 -6.965 -6.262 1 91.38 97 SER A N 1
ATOM 765 C CA . SER A 1 97 ? 1.262 -8.281 -5.727 1 91.38 97 SER A CA 1
ATOM 766 C C . SER A 1 97 ? 1.607 -8.211 -4.242 1 91.38 97 SER A C 1
ATOM 768 O O . SER A 1 97 ? 1.951 -7.141 -3.732 1 91.38 97 SER A O 1
ATOM 770 N N . CYS A 1 98 ? 1.459 -9.336 -3.607 1 93.75 98 CYS A N 1
ATOM 771 C CA . CYS A 1 98 ? 1.794 -9.359 -2.188 1 93.75 98 CYS A CA 1
ATOM 772 C C . CYS A 1 98 ? 2.275 -10.742 -1.762 1 93.75 98 CYS A C 1
ATOM 774 O O . CYS A 1 98 ? 2.02 -11.734 -2.449 1 93.75 98 CYS A O 1
ATOM 776 N N . PHE A 1 99 ? 3.064 -10.695 -0.674 1 94.75 99 PHE A N 1
ATOM 777 C CA . PHE A 1 99 ? 3.455 -11.953 -0.039 1 94.75 99 PHE A CA 1
ATOM 778 C C . PHE A 1 99 ? 2.318 -12.5 0.813 1 94.75 99 PHE A C 1
ATOM 780 O O . PHE A 1 99 ? 1.471 -11.742 1.293 1 94.75 99 PHE A O 1
ATOM 787 N N . GLY A 1 100 ? 2.373 -13.781 0.953 1 94.19 100 GLY A N 1
ATOM 788 C CA . GLY A 1 100 ? 1.433 -14.438 1.849 1 94.19 100 GLY A CA 1
ATOM 789 C C . GLY A 1 100 ? 1.721 -15.914 2.039 1 94.19 100 GLY A C 1
ATOM 790 O O . GLY A 1 100 ? 2.857 -16.359 1.863 1 94.19 100 GLY A O 1
ATOM 791 N N . GLY A 1 101 ? 0.703 -16.594 2.547 1 92.62 101 GLY A N 1
ATOM 792 C CA . GLY A 1 101 ? 0.891 -17.984 2.885 1 92.62 101 GLY A CA 1
ATOM 793 C C . GLY A 1 101 ? 1.672 -18.203 4.168 1 92.62 101 GLY A C 1
ATOM 794 O O . GLY A 1 101 ? 1.982 -17.234 4.875 1 92.62 101 GLY A O 1
ATOM 795 N N . ILE A 1 102 ? 1.958 -19.516 4.461 1 91.25 102 ILE A N 1
ATOM 796 C CA . ILE A 1 102 ? 2.738 -19.828 5.648 1 91.25 102 ILE A CA 1
ATOM 797 C C . ILE A 1 102 ? 4.168 -19.328 5.484 1 91.25 102 ILE A C 1
ATOM 799 O O . ILE A 1 102 ? 4.828 -19.625 4.488 1 91.25 102 ILE A O 1
ATOM 803 N N . ASN A 1 103 ? 4.633 -18.516 6.461 1 90.25 103 ASN A N 1
ATOM 804 C CA . ASN A 1 103 ? 5.977 -17.953 6.473 1 90.25 103 ASN A CA 1
ATOM 805 C C . ASN A 1 103 ? 6.25 -17.125 5.219 1 90.25 103 ASN A C 1
ATOM 807 O O . ASN A 1 103 ? 7.367 -17.109 4.703 1 90.25 103 ASN A O 1
ATOM 811 N N . SER A 1 104 ? 5.184 -16.594 4.617 1 92.88 104 SER A N 1
ATOM 812 C CA . SER A 1 104 ? 5.285 -15.742 3.441 1 92.88 104 SER A CA 1
ATOM 813 C C . SER A 1 104 ? 5.898 -16.484 2.264 1 92.88 104 SER A C 1
ATOM 815 O O . SER A 1 104 ? 6.676 -15.914 1.494 1 92.88 104 SER A O 1
ATOM 817 N N . MET A 1 105 ? 5.531 -17.703 2.133 1 93.5 105 MET A N 1
ATOM 818 C CA . MET A 1 105 ? 6.125 -18.531 1.084 1 93.5 105 MET A CA 1
ATOM 819 C C . MET A 1 105 ? 5.379 -18.359 -0.233 1 93.5 105 MET A C 1
ATOM 821 O O . MET A 1 105 ? 5.824 -18.844 -1.274 1 93.5 105 MET A O 1
ATOM 825 N N . CYS A 1 106 ? 4.34 -17.672 -0.199 1 94.62 106 CYS A N 1
ATOM 826 C CA . CYS A 1 106 ? 3.535 -17.5 -1.403 1 94.62 106 CYS A CA 1
ATOM 827 C C . CYS A 1 106 ? 3.541 -16.047 -1.865 1 94.62 106 CYS A C 1
ATOM 829 O O . CYS A 1 106 ? 3.777 -15.141 -1.066 1 94.62 106 CYS A O 1
ATOM 831 N N . ILE A 1 107 ? 3.361 -15.859 -3.141 1 94.44 107 ILE A N 1
ATOM 832 C CA . ILE A 1 107 ? 3.18 -14.562 -3.789 1 94.44 107 ILE A CA 1
ATOM 833 C C . ILE A 1 107 ? 1.875 -14.562 -4.582 1 94.44 107 ILE A C 1
ATOM 835 O O . ILE A 1 107 ? 1.625 -15.461 -5.379 1 94.44 107 ILE A O 1
ATOM 839 N N . ALA A 1 108 ? 1.031 -13.648 -4.281 1 94.94 108 ALA A N 1
ATOM 840 C CA . ALA A 1 108 ? -0.21 -13.492 -5.035 1 94.94 108 ALA A CA 1
ATOM 841 C C . ALA A 1 108 ? -0.169 -12.234 -5.898 1 94.94 108 ALA A C 1
ATOM 843 O O . ALA A 1 108 ? 0.395 -11.211 -5.496 1 94.94 108 ALA A O 1
ATOM 844 N N . SER A 1 109 ? -0.707 -12.297 -7.016 1 93 109 SER A N 1
ATOM 845 C CA . SER A 1 109 ? -0.847 -11.148 -7.902 1 93 109 SER A CA 1
ATOM 846 C C . SER A 1 109 ? -2.197 -11.156 -8.609 1 93 109 SER A C 1
ATOM 848 O O . SER A 1 109 ? -2.715 -12.219 -8.961 1 93 109 SER A O 1
ATOM 850 N N . GLY A 1 110 ? -2.738 -9.969 -8.773 1 92.88 110 GLY A N 1
ATOM 851 C CA . GLY A 1 110 ? -3.844 -9.859 -9.711 1 92.88 110 GLY A CA 1
ATOM 852 C C . GLY A 1 110 ? -3.408 -9.961 -11.164 1 92.88 110 GLY A C 1
ATOM 853 O O . GLY A 1 110 ? -2.264 -10.32 -11.445 1 92.88 110 GLY A O 1
ATOM 854 N N . SER A 1 111 ? -4.395 -9.695 -11.977 1 91.62 111 SER A N 1
ATOM 855 C CA . SER A 1 111 ? -4.129 -9.766 -13.414 1 91.62 111 SER A CA 1
ATOM 856 C C . SER A 1 111 ? -5.215 -9.055 -14.211 1 91.62 111 SER A C 1
ATOM 858 O O . SER A 1 111 ? -6.359 -8.961 -13.766 1 91.62 111 SER A O 1
ATOM 860 N N . GLN A 1 112 ? -4.789 -8.594 -15.367 1 90.56 112 GLN A N 1
ATOM 861 C CA . GLN A 1 112 ? -5.758 -7.957 -16.25 1 90.56 112 GLN A CA 1
ATOM 862 C C . GLN A 1 112 ? -6.672 -8.992 -16.906 1 90.56 112 GLN A C 1
ATOM 864 O O . GLN A 1 112 ? -7.727 -8.641 -17.438 1 90.56 112 GLN A O 1
ATOM 869 N N . ASN A 1 113 ? -6.289 -10.258 -16.938 1 92.38 113 ASN A N 1
ATOM 870 C CA . ASN A 1 113 ? -7.117 -11.312 -17.516 1 92.38 113 ASN A CA 1
ATOM 871 C C . ASN A 1 113 ? -8.086 -11.891 -16.484 1 92.38 113 ASN A C 1
ATOM 873 O O . ASN A 1 113 ? -8.422 -13.07 -16.531 1 92.38 113 ASN A O 1
ATOM 877 N N . THR A 1 114 ? -8.398 -11.18 -15.438 1 94.88 114 THR A N 1
ATOM 878 C CA . THR A 1 114 ? -9.469 -11.406 -14.477 1 94.88 114 THR A CA 1
ATOM 879 C C . THR A 1 114 ? -9.07 -12.461 -13.445 1 94.88 114 THR A C 1
ATOM 881 O O . THR A 1 114 ? -9.891 -12.891 -12.633 1 94.88 114 THR A O 1
ATOM 884 N N . GLN A 1 115 ? -7.844 -12.867 -13.508 1 95.88 115 GLN A N 1
ATOM 885 C CA . GLN A 1 115 ? -7.398 -13.969 -12.664 1 95.88 115 GLN A CA 1
ATOM 886 C C . GLN A 1 115 ? -6.527 -13.469 -11.516 1 95.88 115 GLN A C 1
ATOM 888 O O . GLN A 1 115 ? -5.961 -12.375 -11.586 1 95.88 115 GLN A O 1
ATOM 893 N N . VAL A 1 116 ? -6.488 -14.305 -10.469 1 95.75 116 VAL A N 1
ATOM 894 C CA . VAL A 1 116 ? -5.496 -14.156 -9.414 1 95.75 116 VAL A CA 1
ATOM 895 C C . VAL A 1 116 ? -4.473 -15.289 -9.508 1 95.75 116 VAL A C 1
ATOM 897 O O . VAL A 1 116 ? -4.84 -16.469 -9.547 1 95.75 116 VAL A O 1
ATOM 900 N N . HIS A 1 117 ? -3.223 -14.875 -9.539 1 93.94 117 HIS A N 1
ATOM 901 C CA . HIS A 1 117 ? -2.146 -15.859 -9.625 1 93.94 117 HIS A CA 1
ATOM 902 C C . HIS A 1 117 ? -1.467 -16.047 -8.266 1 93.94 117 HIS A C 1
ATOM 904 O O . HIS A 1 117 ? -1.146 -15.062 -7.594 1 93.94 117 HIS A O 1
ATOM 910 N N . ILE A 1 118 ? -1.287 -17.266 -7.895 1 94.62 118 ILE A N 1
ATOM 911 C CA . ILE A 1 118 ? -0.549 -17.594 -6.684 1 94.62 118 ILE A CA 1
ATOM 912 C C . ILE A 1 118 ? 0.69 -18.422 -7.043 1 94.62 118 ILE A C 1
ATOM 914 O O . ILE A 1 118 ? 0.596 -19.422 -7.75 1 94.62 118 ILE A O 1
ATOM 918 N N . ARG A 1 119 ? 1.786 -17.969 -6.551 1 93.56 119 ARG A N 1
ATOM 919 C CA . ARG A 1 119 ? 3.07 -18.625 -6.789 1 93.56 119 ARG A CA 1
ATOM 920 C C . ARG A 1 119 ? 3.777 -18.938 -5.473 1 93.56 119 ARG A C 1
ATOM 922 O O . ARG A 1 119 ? 3.457 -18.359 -4.438 1 93.56 119 ARG A O 1
ATOM 929 N N . ASN A 1 120 ? 4.656 -19.922 -5.637 1 91.69 120 ASN A N 1
ATOM 930 C CA . ASN A 1 120 ? 5.566 -20.203 -4.531 1 91.69 120 ASN A CA 1
ATOM 931 C C . ASN A 1 120 ? 6.906 -19.484 -4.707 1 91.69 120 ASN A C 1
ATOM 933 O O . ASN A 1 120 ? 7.434 -19.422 -5.82 1 91.69 120 ASN A O 1
ATOM 937 N N . ARG A 1 121 ? 7.422 -18.984 -3.668 1 89.75 121 ARG A N 1
ATOM 938 C CA . ARG A 1 121 ? 8.656 -18.203 -3.736 1 89.75 121 ARG A CA 1
ATOM 939 C C . ARG A 1 121 ? 9.812 -19.062 -4.246 1 89.75 121 ARG A C 1
ATOM 941 O O . ARG A 1 121 ? 10.844 -18.547 -4.676 1 89.75 121 ARG A O 1
ATOM 948 N N . ARG A 1 122 ? 9.711 -20.297 -4.113 1 84.5 122 ARG A N 1
ATOM 949 C CA . ARG A 1 122 ? 10.812 -21.172 -4.48 1 84.5 122 ARG A CA 1
ATOM 950 C C . ARG A 1 122 ? 10.648 -21.688 -5.906 1 84.5 122 ARG A C 1
ATOM 952 O O . ARG A 1 122 ? 11.516 -22.406 -6.422 1 84.5 122 ARG A O 1
ATOM 959 N N . SER A 1 123 ? 9.469 -21.406 -6.484 1 77.69 123 SER A N 1
ATOM 960 C CA . SER A 1 123 ? 9.203 -21.891 -7.836 1 77.69 123 SER A CA 1
ATOM 961 C C . SER A 1 123 ? 8.477 -20.828 -8.664 1 77.69 123 SER A C 1
ATOM 963 O O . SER A 1 123 ? 7.52 -20.219 -8.203 1 77.69 123 SER A O 1
ATOM 965 N N . PRO A 1 124 ? 8.945 -20.625 -9.922 1 70.06 124 PRO A N 1
ATOM 966 C CA . PRO A 1 124 ? 8.289 -19.641 -10.789 1 70.06 124 PRO A CA 1
ATOM 967 C C . PRO A 1 124 ? 6.934 -20.125 -11.305 1 70.06 124 PRO A C 1
ATOM 969 O O . PRO A 1 124 ? 6.141 -19.328 -11.805 1 70.06 124 PRO A O 1
ATOM 972 N N . THR A 1 125 ? 6.723 -21.422 -11.195 1 75.75 125 THR A N 1
ATOM 973 C CA . THR A 1 125 ? 5.469 -21.969 -11.703 1 75.75 125 THR A CA 1
ATOM 974 C C . THR A 1 125 ? 4.32 -21.688 -10.734 1 75.75 125 THR A C 1
ATOM 976 O O . THR A 1 125 ? 4.477 -21.828 -9.523 1 75.75 125 THR A O 1
ATOM 979 N N . PRO A 1 126 ? 3.227 -21.156 -11.43 1 74.5 126 PRO A N 1
ATOM 980 C CA . PRO A 1 126 ? 2.068 -20.922 -10.562 1 74.5 126 PRO A CA 1
ATOM 981 C C . PRO A 1 126 ? 1.619 -22.188 -9.82 1 74.5 126 PRO A C 1
ATOM 983 O O . PRO A 1 126 ? 1.625 -23.281 -10.391 1 74.5 126 PRO A O 1
ATOM 986 N N . ILE A 1 127 ? 1.368 -21.984 -8.609 1 80.44 127 ILE A N 1
ATOM 987 C CA . ILE A 1 127 ? 0.808 -23.062 -7.809 1 80.44 127 ILE A CA 1
ATOM 988 C C . ILE A 1 127 ? -0.701 -23.141 -8.031 1 80.44 127 ILE A C 1
ATOM 990 O O . ILE A 1 127 ? -1.271 -24.234 -8.07 1 80.44 127 ILE A O 1
ATOM 994 N N . GLU A 1 128 ? -1.266 -21.969 -8.203 1 91.56 128 GLU A N 1
ATOM 995 C CA . GLU A 1 128 ? -2.715 -21.906 -8.359 1 91.56 128 GLU A CA 1
ATOM 996 C C . GLU A 1 128 ? -3.139 -20.656 -9.117 1 91.56 128 GLU A C 1
ATOM 998 O O . GLU A 1 128 ? -2.482 -19.609 -9.031 1 91.56 128 GLU A O 1
ATOM 1003 N N . VAL A 1 129 ? -4.129 -20.781 -9.969 1 94.31 129 VAL A N 1
ATOM 1004 C CA . VAL A 1 129 ? -4.793 -19.656 -10.625 1 94.31 129 VAL A CA 1
ATOM 1005 C C . VAL A 1 129 ? -6.266 -19.625 -10.219 1 94.31 129 VAL A C 1
ATOM 1007 O O . VAL A 1 129 ? -6.992 -20.609 -10.406 1 94.31 129 VAL A O 1
ATOM 1010 N N . LEU A 1 130 ? -6.672 -18.594 -9.625 1 95.56 130 LEU A N 1
ATOM 1011 C CA . LEU A 1 130 ? -8.031 -18.438 -9.125 1 95.56 130 LEU A CA 1
ATOM 1012 C C . LEU A 1 130 ? -8.891 -17.641 -10.094 1 95.56 130 LEU A C 1
ATOM 1014 O O . LEU A 1 130 ? -8.484 -16.547 -10.523 1 95.56 130 LEU A O 1
ATOM 1018 N N . SER A 1 131 ? -9.984 -18.25 -10.406 1 96 131 SER A N 1
ATOM 1019 C CA . SER A 1 131 ? -10.938 -17.594 -11.297 1 96 131 SER A CA 1
ATOM 1020 C C . SER A 1 131 ? -12.234 -17.25 -10.57 1 96 131 SER A C 1
ATOM 1022 O O . SER A 1 131 ? -12.68 -18 -9.703 1 96 131 SER A O 1
ATOM 1024 N N . GLY A 1 132 ? -12.773 -16.109 -10.883 1 95.75 132 GLY A N 1
ATOM 1025 C CA . GLY A 1 132 ? -14.031 -15.703 -10.281 1 95.75 132 GLY A CA 1
ATOM 1026 C C . GLY A 1 132 ? -14.43 -14.273 -10.617 1 95.75 132 GLY A C 1
ATOM 1027 O O . GLY A 1 132 ? -15.617 -13.969 -10.734 1 95.75 132 GLY A O 1
ATOM 1028 N N . HIS A 1 133 ? -13.461 -13.43 -10.742 1 95.75 133 HIS A N 1
ATOM 1029 C CA . HIS A 1 133 ? -13.719 -12.055 -11.148 1 95.75 133 HIS A CA 1
ATOM 1030 C C . HIS A 1 133 ? -14.07 -11.977 -12.625 1 95.75 133 HIS A C 1
ATOM 1032 O O . HIS A 1 133 ? -13.711 -12.867 -13.406 1 95.75 133 HIS A O 1
ATOM 1038 N N . SER A 1 134 ? -14.75 -10.922 -13.008 1 97 134 SER A N 1
ATOM 1039 C CA . SER A 1 134 ? -15.156 -10.766 -14.406 1 97 134 SER A CA 1
ATOM 1040 C C . SER A 1 134 ? -14.398 -9.625 -15.07 1 97 134 SER A C 1
ATOM 1042 O O . SER A 1 134 ? -14.539 -9.406 -16.281 1 97 134 SER A O 1
ATOM 1044 N N . MET A 1 135 ? -13.648 -8.938 -14.336 1 94.12 135 MET A N 1
ATOM 1045 C CA . MET A 1 135 ? -12.844 -7.836 -14.867 1 94.12 135 MET A CA 1
ATOM 1046 C C . MET A 1 135 ? -11.453 -7.828 -14.234 1 94.12 135 MET A C 1
ATOM 1048 O O . MET A 1 135 ? -11.086 -8.758 -13.516 1 94.12 135 MET A O 1
ATOM 1052 N N . ILE A 1 136 ? -10.656 -6.828 -14.547 1 90.06 136 ILE A N 1
ATOM 1053 C CA . ILE A 1 136 ? -9.266 -6.691 -14.125 1 90.06 136 ILE A CA 1
ATOM 1054 C C . ILE A 1 136 ? -9.18 -6.789 -12.602 1 90.06 136 ILE A C 1
ATOM 1056 O O . ILE A 1 136 ? -9.969 -6.168 -11.891 1 90.06 136 ILE A O 1
ATOM 1060 N N . VAL A 1 137 ? -8.273 -7.66 -12.148 1 91.75 137 VAL A N 1
ATOM 1061 C CA . VAL A 1 137 ? -7.941 -7.727 -10.734 1 91.75 137 VAL A CA 1
ATOM 1062 C C . VAL A 1 137 ? -6.711 -6.863 -10.445 1 91.75 137 VAL A C 1
ATOM 1064 O O . VAL A 1 137 ? -5.602 -7.203 -10.859 1 91.75 137 VAL A O 1
ATOM 1067 N N . ASP A 1 138 ? -6.887 -5.84 -9.617 1 86.44 138 ASP A N 1
ATOM 1068 C CA . ASP A 1 138 ? -5.777 -4.898 -9.484 1 86.44 138 ASP A CA 1
ATOM 1069 C C . ASP A 1 138 ? -5.227 -4.902 -8.062 1 86.44 138 ASP A C 1
ATOM 1071 O O . ASP A 1 138 ? -4.191 -4.293 -7.789 1 86.44 138 ASP A O 1
ATOM 1075 N N . ARG A 1 139 ? -5.906 -5.586 -7.195 1 88.81 139 ARG A N 1
ATOM 1076 C CA . ARG A 1 139 ? -5.43 -5.59 -5.816 1 88.81 139 ARG A CA 1
ATOM 1077 C C . ARG A 1 139 ? -5.629 -6.961 -5.176 1 88.81 139 ARG A C 1
ATOM 1079 O O . ARG A 1 139 ? -6.664 -7.602 -5.375 1 88.81 139 ARG A O 1
ATOM 1086 N N . VAL A 1 140 ? -4.633 -7.355 -4.418 1 93.62 140 VAL A N 1
ATOM 1087 C CA . VAL A 1 140 ? -4.676 -8.57 -3.609 1 93.62 140 VAL A CA 1
ATOM 1088 C C . VAL A 1 140 ? -4.094 -8.289 -2.227 1 93.62 140 VAL A C 1
ATOM 1090 O O . VAL A 1 140 ? -3.146 -7.512 -2.092 1 93.62 140 VAL A O 1
ATOM 1093 N N . ILE A 1 141 ? -4.711 -8.867 -1.241 1 93.19 141 ILE A N 1
ATOM 1094 C CA . ILE A 1 141 ? -4.172 -8.789 0.112 1 93.19 141 ILE A CA 1
ATOM 1095 C C . ILE A 1 141 ? -4.27 -10.156 0.789 1 93.19 141 ILE A C 1
ATOM 1097 O O . ILE A 1 141 ? -5.297 -10.828 0.687 1 93.19 141 ILE A O 1
ATOM 1101 N N . TRP A 1 142 ? -3.174 -10.547 1.373 1 94.06 142 TRP A N 1
ATOM 1102 C CA . TRP A 1 142 ? -3.146 -11.812 2.102 1 94.06 142 TRP A CA 1
ATOM 1103 C C . TRP A 1 142 ? -3.373 -11.586 3.592 1 94.06 142 TRP A C 1
ATOM 1105 O O . TRP A 1 142 ? -2.836 -10.641 4.172 1 94.06 142 TRP A O 1
ATOM 1115 N N . ASN A 1 143 ? -4.211 -12.414 4.223 1 91.75 143 ASN A N 1
ATOM 1116 C CA . ASN A 1 143 ? -4.457 -12.312 5.656 1 91.75 143 ASN A CA 1
ATOM 1117 C C . ASN A 1 143 ? -3.24 -12.758 6.465 1 91.75 143 ASN A 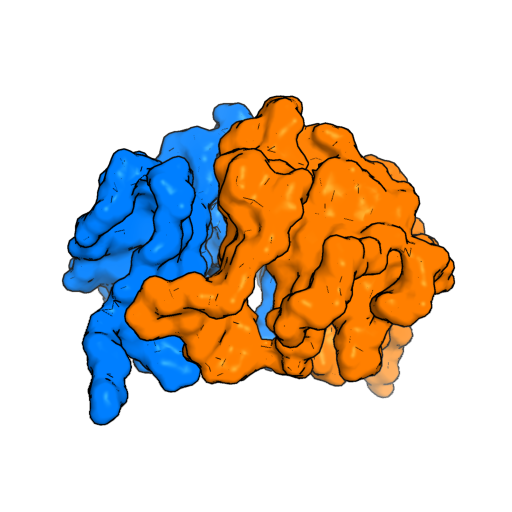C 1
ATOM 1119 O O . ASN A 1 143 ? -2.791 -13.898 6.344 1 91.75 143 ASN A O 1
ATOM 1123 N N . PRO A 1 144 ? -2.719 -11.898 7.227 1 87.31 144 PRO A N 1
ATOM 1124 C CA . PRO A 1 144 ? -1.486 -12.25 7.934 1 87.31 144 PRO A CA 1
ATOM 1125 C C . PRO A 1 144 ? -1.72 -13.25 9.062 1 87.3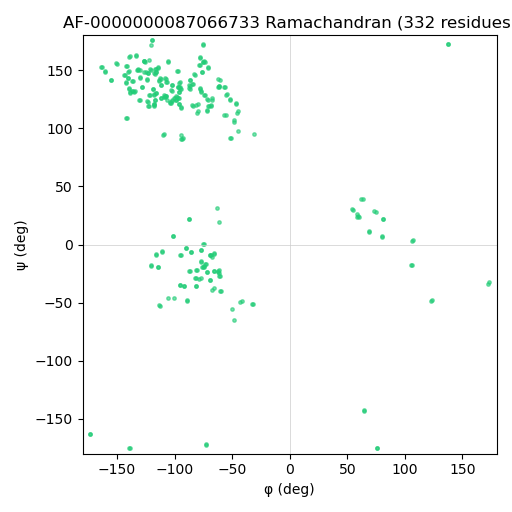1 144 PRO A C 1
ATOM 1127 O O . PRO A 1 144 ? -0.782 -13.922 9.5 1 87.31 144 PRO A O 1
ATOM 1130 N N . ILE A 1 145 ? -2.904 -13.273 9.539 1 88.69 145 ILE A N 1
ATOM 1131 C CA . ILE A 1 145 ? -3.223 -14.148 10.664 1 88.69 145 ILE A CA 1
ATOM 1132 C C . ILE A 1 145 ? -3.73 -15.492 10.141 1 88.69 145 ILE A C 1
ATOM 1134 O O . ILE A 1 145 ? -3.475 -16.531 10.742 1 88.69 145 ILE A O 1
ATOM 1138 N N . ARG A 1 146 ? -4.445 -15.5 9.078 1 89.69 146 ARG A N 1
ATOM 1139 C CA . ARG A 1 146 ? -4.941 -16.703 8.414 1 89.69 146 ARG A CA 1
ATOM 1140 C C . ARG A 1 146 ? -4.223 -16.922 7.082 1 89.69 146 ARG A C 1
ATOM 1142 O O . ARG A 1 146 ? -4.707 -16.5 6.031 1 89.69 146 ARG A O 1
ATOM 1149 N N . PRO A 1 147 ? -3.232 -17.672 7.121 1 91.31 147 PRO A N 1
ATOM 1150 C CA . PRO A 1 147 ? -2.33 -17.75 5.969 1 91.31 147 PRO A CA 1
ATOM 1151 C C . PRO A 1 147 ? -2.986 -18.391 4.75 1 91.31 147 PRO A C 1
ATOM 1153 O O . PRO A 1 147 ? -2.443 -18.328 3.643 1 91.31 147 PRO A O 1
ATOM 1156 N N . LEU A 1 148 ? -4.133 -18.969 4.898 1 92.06 148 LEU A N 1
ATOM 1157 C CA . LEU A 1 148 ? -4.797 -19.594 3.766 1 92.06 148 LEU A CA 1
ATOM 1158 C C . LEU A 1 148 ? -5.898 -18.703 3.211 1 92.06 148 LEU A C 1
ATOM 1160 O O . LEU A 1 148 ? -6.629 -19.109 2.299 1 92.06 148 LEU A O 1
ATOM 1164 N N . MET A 1 149 ? -5.961 -17.547 3.713 1 92.44 149 MET A N 1
ATOM 1165 C CA . MET A 1 149 ? -7.012 -16.625 3.279 1 92.44 149 MET A CA 1
ATOM 1166 C C . MET A 1 149 ? -6.426 -15.461 2.49 1 92.44 149 MET A C 1
ATOM 1168 O O . MET A 1 149 ? -5.535 -14.758 2.979 1 92.44 149 MET A O 1
ATOM 1172 N N . LEU A 1 150 ? -6.938 -15.25 1.31 1 94.88 150 LEU A N 1
ATOM 1173 C CA . LEU A 1 150 ? -6.562 -14.188 0.384 1 94.88 150 LEU A CA 1
ATOM 1174 C C . LEU A 1 150 ? -7.793 -13.422 -0.09 1 94.88 150 LEU A C 1
ATOM 1176 O O . LEU A 1 150 ? -8.836 -14.023 -0.353 1 94.88 150 LEU A O 1
ATOM 1180 N N . ALA A 1 151 ? -7.703 -12.125 -0.11 1 93.94 151 ALA A N 1
ATOM 1181 C CA . ALA A 1 151 ? -8.766 -11.32 -0.696 1 93.94 151 ALA A CA 1
ATOM 1182 C C . ALA A 1 151 ? -8.289 -10.617 -1.967 1 93.94 151 ALA A C 1
ATOM 1184 O O . ALA A 1 151 ? -7.133 -10.211 -2.059 1 93.94 151 ALA A O 1
ATOM 1185 N N . SER A 1 152 ? -9.102 -10.5 -2.932 1 94.06 152 SER A N 1
ATOM 1186 C CA . SER A 1 152 ? -8.812 -9.789 -4.172 1 94.06 152 SER A CA 1
ATOM 1187 C C . SER A 1 152 ? -9.922 -8.797 -4.52 1 94.06 152 SER A C 1
ATOM 1189 O O . SER A 1 152 ? -11.086 -9.031 -4.191 1 94.06 152 SER A O 1
ATOM 1191 N N . ALA A 1 153 ? -9.555 -7.695 -5.059 1 90.81 153 ALA A N 1
ATOM 1192 C CA . ALA A 1 153 ? -10.484 -6.688 -5.57 1 90.81 153 ALA A CA 1
ATOM 1193 C C . ALA A 1 153 ? -10.328 -6.523 -7.082 1 90.81 153 ALA A C 1
ATOM 1195 O O . ALA A 1 153 ? -9.227 -6.629 -7.617 1 90.81 153 ALA A O 1
ATOM 1196 N N . SER A 1 154 ? -11.422 -6.211 -7.66 1 89.75 154 SER A N 1
ATOM 1197 C CA . SER A 1 154 ? -11.484 -6.156 -9.117 1 89.75 154 SER A CA 1
ATOM 1198 C C . SER A 1 154 ? -12.305 -4.961 -9.594 1 89.75 154 SER A C 1
ATOM 1200 O O . SER A 1 154 ? -13.102 -4.406 -8.836 1 89.75 154 SER A O 1
ATOM 1202 N N . ASP A 1 155 ? -12.086 -4.617 -10.891 1 86.38 155 ASP A N 1
ATOM 1203 C CA . ASP A 1 155 ? -12.875 -3.564 -11.523 1 86.38 155 ASP A CA 1
ATOM 1204 C C . ASP A 1 155 ? -14.32 -4.008 -11.719 1 86.38 155 ASP A C 1
ATOM 1206 O O . ASP A 1 155 ? -15.188 -3.191 -12.055 1 86.38 155 ASP A O 1
ATOM 1210 N N . ASP A 1 156 ? -14.617 -5.227 -11.5 1 88.69 156 ASP A N 1
ATOM 1211 C CA . ASP A 1 156 ? -16.016 -5.668 -11.539 1 88.69 156 ASP A CA 1
ATOM 1212 C C . ASP A 1 156 ? -16.766 -5.219 -10.289 1 88.69 156 ASP A C 1
ATOM 1214 O O . ASP A 1 156 ? -17.922 -5.594 -10.086 1 88.69 156 ASP A O 1
ATOM 1218 N N . HIS A 1 157 ? -16.094 -4.508 -9.352 1 83.62 157 HIS A N 1
ATOM 1219 C CA . HIS A 1 157 ? -16.625 -3.848 -8.164 1 83.62 157 HIS A CA 1
ATOM 1220 C C . HIS A 1 157 ? -16.969 -4.863 -7.078 1 83.62 157 HIS A C 1
ATOM 1222 O O . HIS A 1 157 ? -17.844 -4.609 -6.25 1 83.62 157 HIS A O 1
ATOM 1228 N N . ARG A 1 158 ? -16.266 -5.965 -7.098 1 86.31 158 ARG A N 1
ATOM 1229 C CA . ARG A 1 158 ? -16.453 -6.996 -6.082 1 86.31 158 ARG A CA 1
ATOM 1230 C C . ARG A 1 158 ? -15.133 -7.336 -5.398 1 86.31 158 ARG A C 1
ATOM 1232 O O . ARG A 1 158 ? -14.07 -7.227 -6.008 1 86.31 158 ARG A O 1
ATOM 1239 N N . ILE A 1 159 ? -15.281 -7.684 -4.16 1 90.25 159 ILE A N 1
ATOM 1240 C CA . ILE A 1 159 ? -14.195 -8.328 -3.438 1 90.25 159 ILE A CA 1
ATOM 1241 C C . ILE A 1 159 ? -14.453 -9.828 -3.334 1 90.25 159 ILE A C 1
ATOM 1243 O O . ILE A 1 159 ? -15.586 -10.25 -3.098 1 90.25 159 ILE A O 1
ATOM 1247 N N . ARG A 1 160 ? -13.438 -10.539 -3.547 1 93.69 160 ARG A N 1
ATOM 1248 C CA . ARG A 1 160 ? -13.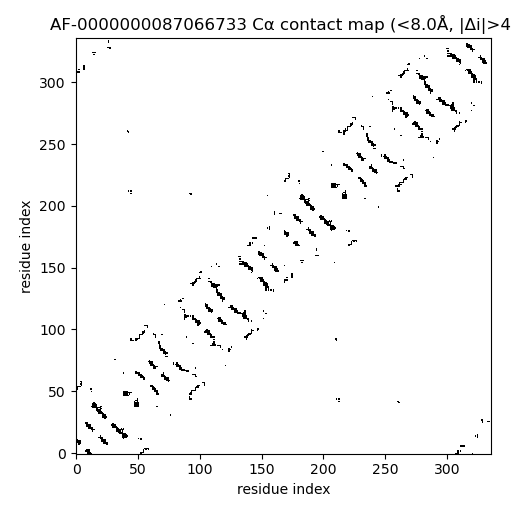547 -11.977 -3.346 1 93.69 160 ARG A CA 1
ATOM 1249 C C . ARG A 1 160 ? -12.586 -12.453 -2.256 1 93.69 160 ARG A C 1
ATOM 1251 O O . ARG A 1 160 ? -11.43 -12.031 -2.215 1 93.69 160 ARG A O 1
ATOM 1258 N N . ILE A 1 161 ? -13.094 -13.258 -1.381 1 93.06 161 ILE A N 1
ATOM 1259 C CA . ILE A 1 161 ? -12.305 -13.883 -0.328 1 93.06 161 ILE A CA 1
ATOM 1260 C C . ILE A 1 161 ? -12.031 -15.344 -0.683 1 93.06 161 ILE A C 1
ATOM 1262 O O . ILE A 1 161 ? -12.961 -16.109 -0.92 1 93.06 161 ILE A O 1
ATOM 1266 N N . TRP A 1 162 ? -10.773 -15.617 -0.738 1 94 162 TRP A N 1
ATOM 1267 C CA . TRP A 1 162 ? -10.344 -16.953 -1.099 1 94 162 TRP A CA 1
ATOM 1268 C C . TRP A 1 162 ? -9.797 -17.703 0.118 1 94 162 TRP A C 1
ATOM 1270 O O . TRP A 1 162 ? -9.023 -17.141 0.901 1 94 162 TRP A O 1
ATOM 1280 N N . GLY A 1 163 ? -10.078 -18.906 0.249 1 86.88 163 GLY A N 1
ATOM 1281 C CA . GLY A 1 163 ? -9.633 -19.734 1.359 1 86.88 163 GLY A CA 1
ATOM 1282 C C . GLY A 1 163 ? -10.719 -20.641 1.901 1 86.88 163 GLY A C 1
ATOM 1283 O O . GLY A 1 163 ? -11.836 -20.656 1.385 1 86.88 163 GLY A O 1
ATOM 1284 N N . PRO A 1 164 ? -10.242 -21.5 2.801 1 75.75 164 PRO A N 1
ATOM 1285 C CA . PRO A 1 164 ? -11.234 -22.406 3.389 1 75.75 164 PRO A CA 1
ATOM 1286 C C . PRO A 1 164 ? -12.328 -21.656 4.156 1 75.75 164 PRO A C 1
ATOM 1288 O O . PRO A 1 164 ? -12.086 -20.578 4.688 1 75.75 164 PRO A O 1
ATOM 1291 N N . LYS A 1 165 ? -13.633 -22.078 3.973 1 64.81 165 LYS A N 1
ATOM 1292 C CA . LYS A 1 165 ? -14.719 -21.469 4.734 1 64.81 165 LYS A CA 1
ATOM 1293 C C . LYS A 1 165 ? -14.422 -21.484 6.23 1 64.81 165 LYS A C 1
ATOM 1295 O O . LYS A 1 165 ? -13.844 -22.453 6.742 1 64.81 165 LYS A O 1
ATOM 1300 N N . PRO A 1 166 ? -14.508 -20.125 6.715 1 56.62 166 PRO A N 1
ATOM 1301 C CA . PRO A 1 166 ? -14.32 -20.172 8.164 1 56.62 166 PRO A CA 1
ATOM 1302 C C . PRO A 1 166 ? -15.148 -21.25 8.836 1 56.62 166 PRO A C 1
ATOM 1304 O O . PRO A 1 166 ? -16.234 -21.594 8.375 1 56.62 166 PRO A O 1
ATOM 1307 N N . LYS A 1 167 ? -14.461 -22.156 9.523 1 50.22 167 LYS A N 1
ATOM 1308 C CA . LYS A 1 167 ? -15.227 -23.141 10.289 1 50.22 167 LYS A CA 1
ATOM 1309 C C . LYS A 1 167 ? -16.312 -22.469 11.125 1 50.22 167 LYS A C 1
ATOM 1311 O O . LYS A 1 167 ? -16.062 -21.438 11.758 1 50.22 167 LYS A O 1
ATOM 1316 N N . GLN A 1 168 ? -17.562 -22.547 10.75 1 43.88 168 GLN A N 1
ATOM 1317 C CA . GLN A 1 168 ? -18.688 -22.172 11.609 1 43.88 168 GLN A CA 1
ATOM 1318 C C . GLN A 1 168 ? -18.406 -22.547 13.062 1 43.88 168 GLN A C 1
ATOM 1320 O O . GLN A 1 168 ? -17.797 -23.578 13.336 1 43.88 168 GLN A O 1
ATOM 1325 N N . MET B 1 1 ? -7.676 -1.288 -0.992 1 87 1 MET B N 1
ATOM 1326 C CA . MET B 1 1 ? -8.141 -2.316 -0.067 1 87 1 MET B CA 1
ATOM 1327 C C . MET B 1 1 ? -7.133 -2.541 1.054 1 87 1 MET B C 1
ATOM 1329 O O . MET B 1 1 ? -5.926 -2.58 0.809 1 87 1 MET B O 1
ATOM 1333 N N . CYS B 1 2 ? -7.652 -2.641 2.318 1 88.06 2 CYS B N 1
ATOM 1334 C CA . CYS B 1 2 ? -6.82 -2.881 3.492 1 88.06 2 CYS B CA 1
ATOM 1335 C C . CYS B 1 2 ? -7.535 -3.785 4.492 1 88.06 2 CYS B C 1
ATOM 1337 O O . CYS B 1 2 ? -8.758 -3.721 4.629 1 88.06 2 CYS B O 1
ATOM 1339 N N . LEU B 1 3 ? -6.754 -4.59 5.156 1 89 3 LEU B N 1
ATOM 1340 C CA . LEU B 1 3 ? -7.297 -5.387 6.254 1 89 3 LEU B CA 1
ATOM 1341 C C . LEU B 1 3 ? -7.312 -4.586 7.551 1 89 3 LEU B C 1
ATOM 1343 O O . LEU B 1 3 ? -6.371 -3.848 7.844 1 89 3 LEU B O 1
ATOM 1347 N N . VAL B 1 4 ? -8.383 -4.746 8.25 1 90 4 VAL B N 1
ATOM 1348 C CA . VAL B 1 4 ? -8.43 -4.16 9.586 1 90 4 VAL B CA 1
ATOM 1349 C C . VAL B 1 4 ? -7.637 -5.027 10.562 1 90 4 VAL B C 1
ATOM 1351 O O . VAL B 1 4 ? -7.312 -6.18 10.258 1 90 4 VAL B O 1
ATOM 1354 N N . SER B 1 5 ? -7.242 -4.438 11.703 1 86.25 5 SER B N 1
ATOM 1355 C CA . SER B 1 5 ? -6.266 -5.039 12.602 1 86.25 5 SER B CA 1
ATOM 1356 C C . SER B 1 5 ? -6.754 -6.383 13.133 1 86.25 5 SER B C 1
ATOM 1358 O O . SER B 1 5 ? -5.953 -7.242 13.492 1 86.25 5 SER B O 1
ATOM 1360 N N . ASP B 1 6 ? -7.996 -6.602 13.227 1 85.94 6 ASP B N 1
ATOM 1361 C CA . ASP B 1 6 ? -8.5 -7.883 13.711 1 85.94 6 ASP B CA 1
ATOM 1362 C C . ASP B 1 6 ? -8.398 -8.961 12.633 1 85.94 6 ASP B C 1
ATOM 1364 O O . ASP B 1 6 ? -8.672 -10.133 12.891 1 85.94 6 ASP B O 1
ATOM 1368 N N . SER B 1 7 ? -7.98 -8.617 11.43 1 88 7 SER B N 1
ATOM 1369 C CA . SER B 1 7 ? -7.762 -9.492 10.289 1 88 7 SER B CA 1
ATOM 1370 C C . SER B 1 7 ? -9.039 -10.234 9.906 1 88 7 SER B C 1
ATOM 1372 O O . SER B 1 7 ? -8.984 -11.312 9.32 1 88 7 SER B O 1
ATOM 1374 N N . LYS B 1 8 ? -10.234 -9.625 10.297 1 90.69 8 LYS B N 1
ATOM 1375 C CA . LYS B 1 8 ? -11.531 -10.211 9.984 1 90.69 8 LYS B CA 1
ATOM 1376 C C . LYS B 1 8 ? -12.328 -9.328 9.031 1 90.69 8 LYS B C 1
ATOM 1378 O O . LYS B 1 8 ? -13.289 -9.781 8.406 1 90.69 8 LYS B O 1
ATOM 1383 N N . ARG B 1 9 ? -11.945 -8.172 9 1 93.06 9 ARG B N 1
ATOM 1384 C CA . ARG B 1 9 ? -12.672 -7.227 8.156 1 93.06 9 ARG B CA 1
ATOM 1385 C C . ARG B 1 9 ? -11.734 -6.562 7.152 1 93.06 9 ARG B C 1
ATOM 1387 O O . ARG B 1 9 ? -10.539 -6.406 7.414 1 93.06 9 ARG B O 1
ATOM 1394 N N . ILE B 1 10 ? -12.266 -6.254 5.992 1 92.12 10 ILE B N 1
ATOM 1395 C CA . ILE B 1 10 ? -11.547 -5.594 4.906 1 92.12 10 ILE B CA 1
ATOM 1396 C C . ILE B 1 10 ? -12.258 -4.293 4.543 1 92.12 10 ILE B C 1
ATOM 1398 O O . ILE B 1 10 ? -13.477 -4.262 4.391 1 92.12 10 ILE B O 1
ATOM 1402 N N . VAL B 1 11 ? -11.523 -3.182 4.488 1 90 11 VAL B N 1
ATOM 1403 C CA . VAL B 1 11 ? -12.031 -1.923 3.957 1 90 11 VAL B CA 1
ATOM 1404 C C . VAL B 1 11 ? -11.625 -1.775 2.494 1 90 11 VAL B C 1
ATOM 1406 O O . VAL B 1 11 ? -10.469 -2.023 2.141 1 90 11 VAL B O 1
ATOM 1409 N N . TYR B 1 12 ? -12.57 -1.46 1.727 1 87.31 12 TYR B N 1
ATOM 1410 C CA . TYR B 1 12 ? -12.352 -1.362 0.288 1 87.31 12 TYR B CA 1
ATOM 1411 C C . TYR B 1 12 ? -12.992 -0.099 -0.276 1 87.31 12 TYR B C 1
ATOM 1413 O O . TYR B 1 12 ? -14.117 0.253 0.092 1 87.31 12 TYR B O 1
ATOM 1421 N N . GLY B 1 13 ? -12.219 0.576 -1.039 1 82.75 13 GLY B N 1
ATOM 1422 C CA . GLY B 1 13 ? -12.766 1.683 -1.806 1 82.75 13 GLY B CA 1
ATOM 1423 C C . GLY B 1 13 ? -13.125 1.303 -3.23 1 82.75 13 GLY B C 1
ATOM 1424 O O . GLY B 1 13 ? -12.258 0.894 -4.004 1 82.75 13 GLY B O 1
ATOM 1425 N N . SER B 1 14 ? -14.359 1.467 -3.568 1 76.81 14 SER B N 1
ATOM 1426 C CA . SER B 1 14 ? -14.836 1.146 -4.91 1 76.81 14 SER B CA 1
ATOM 1427 C C . SER B 1 14 ? -14.641 2.324 -5.859 1 76.81 14 SER B C 1
ATOM 1429 O O . SER B 1 14 ? -14.828 3.479 -5.469 1 76.81 14 SER B O 1
ATOM 1431 N N . SER B 1 15 ? -14.266 1.988 -7.098 1 72.69 15 SER B N 1
ATOM 1432 C CA . SER B 1 15 ? -14.203 3.027 -8.125 1 72.69 15 SER B CA 1
ATOM 1433 C C . SER B 1 15 ? -15.602 3.41 -8.602 1 72.69 15 SER B C 1
ATOM 1435 O O . SER B 1 15 ? -15.773 4.426 -9.281 1 72.69 15 SER B O 1
ATOM 1437 N N . ASN B 1 16 ? -16.531 2.51 -8.336 1 72.38 16 ASN B N 1
ATOM 1438 C CA . ASN B 1 16 ? -17.922 2.857 -8.594 1 72.38 16 ASN B CA 1
ATOM 1439 C C . ASN B 1 16 ? -18.406 3.938 -7.637 1 72.38 16 ASN B C 1
ATOM 1441 O O . ASN B 1 16 ? -18.469 3.723 -6.426 1 72.38 16 ASN B O 1
ATOM 1445 N N . PRO B 1 17 ? -18.828 5.082 -8.188 1 68.06 17 PRO B N 1
ATOM 1446 C CA . PRO B 1 17 ? -19.234 6.191 -7.312 1 68.06 17 PRO B CA 1
ATOM 1447 C C . PRO B 1 17 ? -20.406 5.844 -6.418 1 68.06 17 PRO B C 1
ATOM 1449 O O . PRO B 1 17 ? -20.578 6.43 -5.344 1 68.06 17 PRO B O 1
ATOM 1452 N N . GLU B 1 18 ? -21.219 4.922 -6.758 1 72.88 18 GLU B N 1
ATOM 1453 C CA . GLU B 1 18 ? -22.406 4.574 -5.984 1 72.88 18 GLU B CA 1
ATOM 1454 C C . GLU B 1 18 ? -22.062 3.67 -4.805 1 72.88 18 GLU B C 1
ATOM 1456 O O . GLU B 1 18 ? -22.797 3.611 -3.818 1 72.88 18 GLU B O 1
ATOM 1461 N N . LYS B 1 19 ? -21.031 3.01 -4.812 1 75.75 19 LYS B N 1
ATOM 1462 C CA . LYS B 1 19 ? -20.672 2.053 -3.768 1 75.75 19 LYS B CA 1
ATOM 1463 C C . LYS B 1 19 ? -19.766 2.691 -2.723 1 75.75 19 LYS B C 1
ATOM 1465 O O . LYS B 1 19 ? -19.875 2.4 -1.53 1 75.75 19 LYS B O 1
ATOM 1470 N N . GLY B 1 20 ? -18.828 3.66 -3.168 1 78.81 20 GLY B N 1
ATOM 1471 C CA . GLY B 1 20 ? -17.969 4.344 -2.219 1 78.81 20 GLY B CA 1
ATOM 1472 C C . GLY B 1 20 ? -17 3.408 -1.515 1 78.81 20 GLY B C 1
ATOM 1473 O O . GLY B 1 20 ? -16.422 2.508 -2.139 1 78.81 20 GLY B O 1
ATOM 1474 N N . THR B 1 21 ? -16.781 3.734 -0.215 1 84.44 21 THR B N 1
ATOM 1475 C CA . THR B 1 21 ? -15.961 2.867 0.626 1 84.44 21 THR B CA 1
ATOM 1476 C C . THR B 1 21 ? -16.828 1.882 1.399 1 84.44 21 THR B C 1
ATOM 1478 O O . THR B 1 21 ? -17.891 2.252 1.914 1 84.44 21 THR B O 1
ATOM 1481 N N . CYS B 1 22 ? -16.422 0.659 1.394 1 87.88 22 CYS B N 1
ATOM 1482 C CA . CYS B 1 22 ? -17.188 -0.372 2.082 1 87.88 22 CYS B CA 1
ATOM 1483 C C . CYS B 1 22 ? -16.281 -1.225 2.967 1 87.88 22 CYS B C 1
ATOM 1485 O O . CYS B 1 22 ? -15.086 -1.338 2.709 1 87.88 22 CYS B O 1
ATOM 1487 N N . MET B 1 23 ? -16.891 -1.716 3.992 1 89.62 23 MET B N 1
ATOM 1488 C CA . MET B 1 23 ? -16.219 -2.676 4.863 1 89.62 23 MET B CA 1
ATOM 1489 C C . MET B 1 23 ? -16.922 -4.027 4.836 1 89.62 23 MET B C 1
ATOM 1491 O O . MET B 1 23 ? -18.156 -4.094 4.973 1 89.62 23 MET B O 1
ATOM 1495 N N . TRP B 1 24 ? -16.172 -5.027 4.648 1 89.12 24 TRP B N 1
ATOM 1496 C CA . TRP B 1 24 ? -16.688 -6.383 4.562 1 89.12 24 TRP B CA 1
ATOM 1497 C C . TRP B 1 24 ? -16.016 -7.297 5.578 1 89.12 24 TRP B C 1
ATOM 1499 O O . TRP B 1 24 ? -14.812 -7.16 5.836 1 89.12 24 TRP B O 1
ATOM 1509 N N . HIS B 1 25 ? -16.844 -8.172 6.125 1 90.5 25 HIS B N 1
ATOM 1510 C CA . HIS B 1 25 ? -16.266 -9.273 6.879 1 90.5 25 HIS B CA 1
ATOM 1511 C C . HIS B 1 25 ? -15.688 -10.336 5.949 1 90.5 25 HIS B C 1
ATOM 1513 O O . HIS B 1 25 ? -16.219 -10.57 4.859 1 90.5 25 HIS B O 1
ATOM 1519 N N . CYS B 1 26 ? -14.625 -11.031 6.363 1 87.75 26 CYS B N 1
ATOM 1520 C CA . CYS B 1 26 ? -13.961 -12.047 5.551 1 87.75 26 CYS B CA 1
ATOM 1521 C C . CYS B 1 26 ? -14.883 -13.234 5.309 1 87.75 26 CYS B C 1
ATOM 1523 O O . CYS B 1 26 ? -14.602 -14.078 4.453 1 87.75 26 CYS B O 1
ATOM 1525 N N . ASP B 1 27 ? -15.977 -13.227 5.957 1 83.69 27 ASP B N 1
ATOM 1526 C CA . ASP B 1 27 ? -16.922 -14.312 5.723 1 83.69 27 ASP B CA 1
ATOM 1527 C C . ASP B 1 27 ? -17.891 -13.961 4.594 1 83.69 27 ASP B C 1
ATOM 1529 O O . ASP B 1 27 ? -18.781 -14.75 4.262 1 83.69 27 ASP B O 1
ATOM 1533 N N . GLY B 1 28 ? -17.781 -12.789 4.082 1 79.81 28 GLY B N 1
ATOM 1534 C CA . GLY B 1 28 ? -18.531 -12.414 2.9 1 79.81 28 GLY B CA 1
ATOM 1535 C C . GLY B 1 28 ? -19.672 -11.461 3.207 1 79.81 28 GLY B C 1
ATOM 1536 O O . GLY B 1 28 ? -20.422 -11.07 2.311 1 79.81 28 GLY B O 1
ATOM 1537 N N . THR B 1 29 ? -19.781 -11.062 4.406 1 86.69 29 THR B N 1
ATOM 1538 C CA . THR B 1 29 ? -20.891 -10.172 4.77 1 86.69 29 THR B CA 1
ATOM 1539 C C . THR B 1 29 ? -20.438 -8.719 4.758 1 86.69 29 THR B C 1
ATOM 1541 O O . THR B 1 29 ? -19.312 -8.406 5.172 1 86.69 29 THR B O 1
ATOM 1544 N N . GLU B 1 30 ? -21.297 -7.855 4.168 1 85.69 30 GLU B N 1
ATOM 1545 C CA . GLU B 1 30 ? -21.031 -6.418 4.238 1 85.69 30 GLU B CA 1
ATOM 1546 C C . GLU B 1 30 ? -21.266 -5.887 5.652 1 85.69 30 GLU B C 1
ATOM 1548 O O . GLU B 1 30 ? -22.312 -6.129 6.25 1 85.69 30 GLU B O 1
ATOM 1553 N N . VAL B 1 31 ? -20.344 -5.285 6.215 1 89.25 31 VAL B N 1
ATOM 1554 C CA . VAL B 1 31 ? -20.438 -4.746 7.57 1 89.25 31 VAL B CA 1
ATOM 1555 C C . VAL B 1 31 ? -20.969 -3.316 7.523 1 89.25 31 VAL B C 1
ATOM 1557 O O . VAL B 1 31 ? -21.875 -2.961 8.273 1 89.25 31 VAL B O 1
ATOM 1560 N N . LYS B 1 32 ? -20.406 -2.506 6.656 1 87.06 32 LYS B N 1
ATOM 1561 C CA . LYS B 1 32 ? -20.781 -1.099 6.547 1 87.06 32 LYS B CA 1
ATOM 1562 C C . LYS B 1 32 ? -20.359 -0.519 5.203 1 87.06 32 LYS B C 1
ATOM 1564 O O . LYS B 1 32 ? -19.359 -0.96 4.613 1 87.06 32 LYS B O 1
ATOM 1569 N N . ALA B 1 33 ? -21.125 0.464 4.707 1 84.62 33 ALA B N 1
ATOM 1570 C CA . ALA B 1 33 ? -20.797 1.197 3.488 1 84.62 33 ALA B CA 1
ATOM 1571 C C . ALA B 1 33 ? -20.891 2.703 3.711 1 84.62 33 ALA B C 1
ATOM 1573 O O . ALA B 1 33 ? -21.859 3.189 4.301 1 84.62 33 ALA B O 1
ATOM 1574 N N . TRP B 1 34 ? -19.859 3.377 3.439 1 81.94 34 TRP B N 1
ATOM 1575 C CA . TRP B 1 34 ? -19.859 4.836 3.402 1 81.94 34 TRP B CA 1
ATOM 1576 C C . TRP B 1 34 ? -20.125 5.34 1.987 1 81.94 34 TRP B C 1
ATOM 1578 O O . TRP B 1 34 ? -19.219 5.367 1.153 1 81.94 34 TRP B O 1
ATOM 1588 N N . ARG B 1 35 ? -21.375 5.57 1.686 1 69.88 35 ARG B N 1
ATOM 1589 C CA . ARG B 1 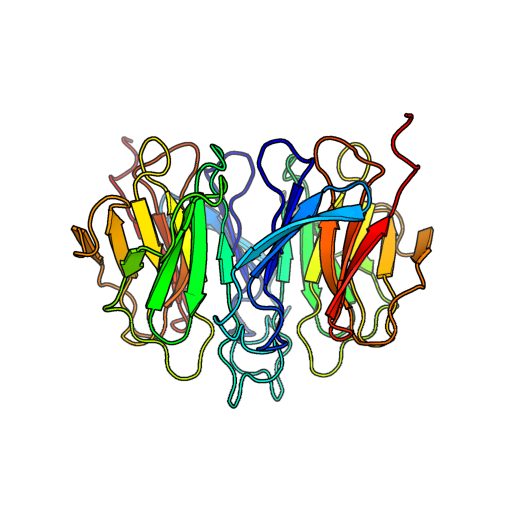35 ? -21.844 5.906 0.344 1 69.88 35 ARG B CA 1
ATOM 1590 C C . ARG B 1 35 ? -21.672 7.395 0.057 1 69.88 35 ARG B C 1
ATOM 1592 O O . ARG B 1 35 ? -21.688 8.211 0.977 1 69.88 35 ARG B O 1
ATOM 1599 N N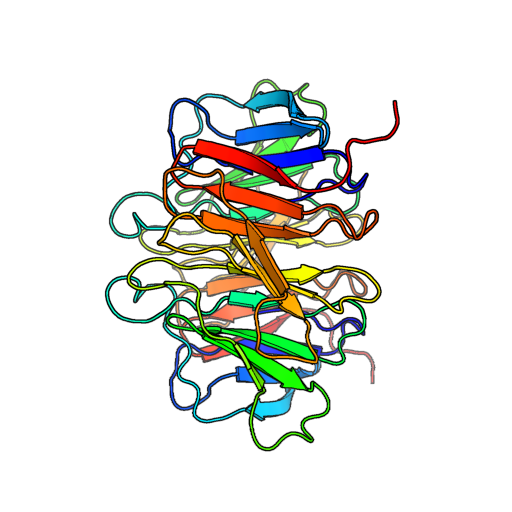 . GLY B 1 36 ? -21.359 7.805 -1.344 1 59 36 GLY B N 1
ATOM 1600 C CA . GLY B 1 36 ? -21.234 9.172 -1.82 1 59 36 GLY B CA 1
ATOM 1601 C C . GLY B 1 36 ? -19.797 9.586 -2.066 1 59 36 GLY B C 1
ATOM 1602 O O . GLY B 1 36 ? -19.531 10.695 -2.531 1 59 36 GLY B O 1
ATOM 1603 N N . MET B 1 37 ? -18.922 8.898 -1.545 1 53.12 37 MET B N 1
ATOM 1604 C CA . MET B 1 37 ? -17.547 9.289 -1.837 1 53.12 37 MET B CA 1
ATOM 1605 C C . MET B 1 37 ? -17 8.484 -3.012 1 53.12 37 MET B C 1
ATOM 1607 O O . MET B 1 37 ? -16.984 7.254 -2.982 1 53.12 37 MET B O 1
ATOM 1611 N N . ARG B 1 38 ? -17.094 9.047 -4.246 1 50.12 38 ARG B N 1
ATOM 1612 C CA . ARG B 1 38 ? -16.562 8.383 -5.426 1 50.12 38 ARG B CA 1
ATOM 1613 C C . ARG B 1 38 ? -15.07 8.078 -5.266 1 50.12 38 ARG B C 1
ATOM 1615 O O . ARG B 1 38 ? -14.297 8.961 -4.883 1 50.12 38 ARG B O 1
ATOM 1622 N N . MET B 1 39 ? -14.734 6.73 -5.164 1 50.91 39 MET B N 1
ATOM 1623 C CA . MET B 1 39 ? -13.312 6.402 -5.262 1 50.91 39 MET B CA 1
ATOM 1624 C C . MET B 1 39 ? -12.859 6.355 -6.715 1 50.91 39 MET B C 1
ATOM 1626 O O . MET B 1 39 ? -13.562 5.801 -7.566 1 50.91 39 MET B O 1
ATOM 1630 N N . PRO B 1 40 ? -11.906 7.148 -7.172 1 44.06 40 PRO B N 1
ATOM 1631 C CA . PRO B 1 40 ? -11.469 7.055 -8.562 1 44.06 40 PRO B CA 1
ATOM 1632 C C . PRO B 1 40 ? -10.875 5.691 -8.906 1 44.06 40 PRO B C 1
ATOM 1634 O O . PRO B 1 40 ? -10.328 5.016 -8.023 1 44.06 40 PRO B O 1
ATOM 1637 N N . LYS B 1 41 ? -11.141 5.18 -10.141 1 44.5 41 LYS B N 1
ATOM 1638 C CA . LYS B 1 41 ? -10.547 3.969 -10.695 1 44.5 41 LYS B CA 1
ATOM 1639 C C . LYS B 1 41 ? -9.031 4.105 -10.812 1 44.5 41 LYS B C 1
ATOM 1641 O O . LYS B 1 41 ? -8.516 5.195 -11.07 1 44.5 41 LYS B O 1
ATOM 1646 N N . ALA B 1 42 ? -8.32 3.059 -10.398 1 42.28 42 ALA B N 1
ATOM 1647 C CA . ALA B 1 42 ? -6.871 3.037 -10.547 1 42.28 42 ALA B CA 1
ATOM 1648 C C . ALA B 1 42 ? -6.445 3.586 -11.898 1 42.28 42 ALA B C 1
ATOM 1650 O O . ALA B 1 42 ? -5.418 4.262 -12.008 1 42.28 42 ALA B O 1
ATOM 1651 N N . LEU B 1 43 ? -7.035 3.143 -13.016 1 36.94 43 LEU B N 1
ATOM 1652 C CA . LEU B 1 43 ? -6.645 3.561 -14.359 1 36.94 43 LEU B CA 1
ATOM 1653 C C . LEU B 1 43 ? -6.965 5.035 -14.586 1 36.94 43 LEU B C 1
ATOM 1655 O O . LEU B 1 43 ? -6.566 5.613 -15.602 1 36.94 43 LEU B O 1
ATOM 1659 N N . ASP B 1 44 ? -8.07 5.477 -14.102 1 39.19 44 ASP B N 1
ATOM 1660 C CA . ASP B 1 44 ? -8.477 6.793 -14.586 1 39.19 44 ASP B CA 1
ATOM 1661 C C . ASP B 1 44 ? -7.461 7.859 -14.18 1 39.19 44 ASP B C 1
ATOM 1663 O O . ASP B 1 44 ? -7.68 8.602 -13.219 1 39.19 44 ASP B O 1
ATOM 1667 N N . LEU B 1 45 ? -6.297 7.535 -14.086 1 37.84 45 LEU B N 1
ATOM 1668 C CA . LEU B 1 45 ? -5.34 8.625 -13.922 1 37.84 45 LEU B CA 1
ATOM 1669 C C . LEU B 1 45 ? -5.816 9.883 -14.641 1 37.84 45 LEU B C 1
ATOM 1671 O O . LEU B 1 45 ? -5.387 10.992 -14.312 1 37.84 45 LEU B O 1
ATOM 1675 N N . ALA B 1 46 ? -6.168 9.742 -15.914 1 39.56 46 ALA B N 1
ATOM 1676 C CA . ALA B 1 46 ? -6.508 11.039 -16.5 1 39.56 46 ALA B CA 1
ATOM 1677 C C . ALA B 1 46 ? -7.465 11.812 -15.609 1 39.56 46 ALA B C 1
ATOM 1679 O O . ALA B 1 46 ? -7.34 13.031 -15.469 1 39.56 46 ALA B O 1
ATOM 1680 N N . GLU B 1 47 ? -8.664 11.297 -15.438 1 40.59 47 GLU B N 1
ATOM 1681 C CA . GLU B 1 47 ? -9.656 12.109 -14.734 1 40.59 47 GLU B CA 1
ATOM 1682 C C . GLU B 1 47 ? -9.797 11.672 -13.281 1 40.59 47 GLU B C 1
ATOM 1684 O O . GLU B 1 47 ? -10.32 12.422 -12.453 1 40.59 47 GLU B O 1
ATOM 1689 N N . HIS B 1 48 ? -9.906 10.359 -12.93 1 43.34 48 HIS B N 1
ATOM 1690 C CA . HIS B 1 48 ? -10.469 10.016 -11.633 1 43.34 48 HIS B CA 1
ATOM 1691 C C . HIS B 1 48 ? -9.383 9.602 -10.648 1 43.34 48 HIS B C 1
ATOM 1693 O O . HIS B 1 48 ? -8.367 9.023 -11.039 1 43.34 48 HIS B O 1
ATOM 1699 N N . SER B 1 49 ? -9.289 10.266 -9.523 1 45.44 49 SER B N 1
ATOM 1700 C CA . SER B 1 49 ? -8.438 10.375 -8.344 1 45.44 49 SER B CA 1
ATOM 1701 C C . SER B 1 49 ? -8.18 9 -7.723 1 45.44 49 SER B C 1
ATOM 1703 O O . SER B 1 49 ? -9.117 8.234 -7.496 1 45.44 49 SER B O 1
ATOM 1705 N N . ILE B 1 50 ? -7.031 8.289 -8.156 1 50.03 50 ILE B N 1
ATOM 1706 C CA . ILE B 1 50 ? -6.66 7.098 -7.391 1 50.03 50 ILE B CA 1
ATOM 1707 C C . ILE B 1 50 ? -6.719 7.41 -5.895 1 50.03 50 ILE B C 1
ATOM 1709 O O . ILE B 1 50 ? -6.164 8.414 -5.441 1 50.03 50 ILE B O 1
ATOM 1713 N N . VAL B 1 51 ? -7.703 6.742 -5.195 1 56.94 51 VAL B N 1
ATOM 1714 C CA . VAL B 1 51 ? -7.949 6.805 -3.756 1 56.94 51 VAL B CA 1
ATOM 1715 C C . VAL B 1 51 ? -6.957 5.906 -3.023 1 56.94 51 VAL B C 1
ATOM 1717 O O . VAL B 1 51 ? -6.555 4.859 -3.543 1 56.94 51 VAL B O 1
ATOM 1720 N N . SER B 1 52 ? -6.078 6.355 -2.225 1 74.69 52 SER B N 1
ATOM 1721 C CA . SER B 1 52 ? -5.309 5.539 -1.291 1 74.69 52 SER B CA 1
ATOM 1722 C C . SER B 1 52 ? -6.043 5.375 0.035 1 74.69 52 SER B C 1
ATOM 1724 O O . SER B 1 52 ? -6.738 6.289 0.483 1 74.69 52 SER B O 1
ATOM 1726 N N . LEU B 1 53 ? -6.07 4.137 0.527 1 86.06 53 LEU B N 1
ATOM 1727 C CA . LEU B 1 53 ? -6.691 3.787 1.801 1 86.06 53 LEU B CA 1
ATOM 1728 C C . LEU B 1 53 ? -5.637 3.381 2.826 1 86.06 53 LEU B C 1
ATOM 1730 O O . LEU B 1 53 ? -4.68 2.678 2.492 1 86.06 53 LEU B O 1
ATOM 1734 N N . SER B 1 54 ? -5.801 3.859 4.051 1 90.12 54 SER B N 1
ATOM 1735 C CA . SER B 1 54 ? -4.906 3.469 5.133 1 90.12 54 SER B CA 1
ATOM 1736 C C . SER B 1 54 ? -5.68 3.23 6.426 1 90.12 54 SER B C 1
ATOM 1738 O O . SER B 1 54 ? -6.559 4.016 6.785 1 90.12 54 SER B O 1
ATOM 1740 N N . VAL B 1 55 ? -5.395 2.104 7.043 1 91.31 55 VAL B N 1
ATOM 1741 C CA . VAL B 1 55 ? -5.953 1.758 8.344 1 91.31 55 VAL B CA 1
ATOM 1742 C C . VAL B 1 55 ? -4.828 1.627 9.375 1 91.31 55 VAL B C 1
ATOM 1744 O O . VAL B 1 55 ? -3.863 0.893 9.156 1 91.31 55 VAL B O 1
ATOM 1747 N N . PRO B 1 56 ? -4.969 2.381 10.438 1 92.06 56 PRO B N 1
ATOM 1748 C CA . PRO B 1 56 ? -3.93 2.23 11.461 1 92.06 56 PRO B CA 1
ATOM 1749 C C . PRO B 1 56 ? -4.078 0.938 12.266 1 92.06 56 PRO B C 1
ATOM 1751 O O . PRO B 1 56 ? -5.07 0.223 12.117 1 92.06 56 PRO B O 1
ATOM 1754 N N . VAL B 1 57 ? -3.109 0.639 13.094 1 84.19 57 VAL B N 1
ATOM 1755 C CA . VAL B 1 57 ? -3.031 -0.602 13.859 1 84.19 57 VAL B CA 1
ATOM 1756 C C . VAL B 1 57 ? -4.246 -0.723 14.773 1 84.19 57 VAL B C 1
ATOM 1758 O O . VAL B 1 57 ? -4.805 -1.811 14.93 1 84.19 57 VAL B O 1
ATOM 1761 N N . ASP B 1 58 ? -4.676 0.392 15.383 1 86.88 58 ASP B N 1
ATOM 1762 C CA . ASP B 1 58 ? -5.785 0.299 16.328 1 86.88 58 ASP B CA 1
ATOM 1763 C C . ASP B 1 58 ? -7.117 0.159 15.594 1 86.88 58 ASP B C 1
ATOM 1765 O O . ASP B 1 58 ? -8.141 -0.169 16.203 1 86.88 58 ASP B O 1
ATOM 1769 N N . SER B 1 59 ? -7.145 0.43 14.32 1 91.25 59 SER B N 1
ATOM 1770 C CA . SER B 1 59 ? -8.242 0.204 13.383 1 91.25 59 SER B CA 1
ATOM 1771 C C . SER B 1 59 ? -9.523 0.867 13.867 1 91.25 59 SER B C 1
ATOM 1773 O O . SER B 1 59 ? -10.617 0.336 13.664 1 91.25 59 SER B O 1
ATOM 1775 N N . LYS B 1 60 ? -9.375 1.951 14.594 1 92.56 60 LYS B N 1
ATOM 1776 C CA . LYS B 1 60 ? -10.523 2.742 15.008 1 92.56 60 LYS B CA 1
ATOM 1777 C C . LYS B 1 60 ? -10.977 3.684 13.898 1 92.56 60 LYS B C 1
ATOM 1779 O O . LYS B 1 60 ? -12.148 4.07 13.836 1 92.56 60 LYS B O 1
ATOM 1784 N N . PHE B 1 61 ? -10.039 4.031 13.133 1 93.31 61 PHE B N 1
ATOM 1785 C CA . PHE B 1 61 ? -10.289 4.961 12.039 1 93.31 61 PHE B CA 1
ATOM 1786 C C . PHE B 1 61 ? -9.648 4.465 10.75 1 93.31 61 PHE B C 1
ATOM 1788 O O . PHE B 1 61 ? -8.844 3.531 10.773 1 93.31 61 PHE B O 1
ATOM 1795 N N . PHE B 1 62 ? -10.078 4.984 9.68 1 91.88 62 PHE B N 1
ATOM 1796 C CA . PHE B 1 62 ? -9.367 4.832 8.414 1 91.88 62 PHE B CA 1
ATOM 1797 C C . PHE B 1 62 ? -9.422 6.125 7.609 1 91.88 62 PHE B C 1
ATOM 1799 O O . PHE B 1 62 ? -10.281 6.977 7.848 1 91.88 62 PHE B O 1
ATOM 1806 N N . ILE B 1 63 ? -8.414 6.305 6.75 1 91.62 63 ILE B N 1
ATOM 1807 C CA . ILE B 1 63 ? -8.398 7.504 5.922 1 91.62 63 ILE B CA 1
ATOM 1808 C C . ILE B 1 63 ? -8.5 7.117 4.449 1 91.62 63 ILE B C 1
ATOM 1810 O O . ILE B 1 63 ? -8.016 6.059 4.043 1 91.62 63 ILE B O 1
ATOM 1814 N N . VAL B 1 64 ? -9.141 7.977 3.736 1 86.25 64 VAL B N 1
ATOM 1815 C CA . VAL B 1 64 ? -9.242 7.895 2.283 1 86.25 64 VAL B CA 1
ATOM 1816 C C . VAL B 1 64 ? -8.703 9.18 1.654 1 86.25 64 VAL B C 1
ATOM 1818 O O . VAL B 1 64 ? -9.133 10.273 2.01 1 86.25 64 VAL B O 1
ATOM 1821 N N . SER B 1 65 ? -7.66 8.953 0.849 1 83.44 65 SER B N 1
ATOM 1822 C CA . SER B 1 65 ? -7.141 10.102 0.119 1 83.44 65 SER B CA 1
ATOM 1823 C C . SER B 1 65 ? -7.922 10.344 -1.17 1 83.44 65 SER B C 1
ATOM 1825 O O . SER B 1 65 ? -8.047 9.438 -1.999 1 83.44 65 SER B O 1
ATOM 1827 N N . LEU B 1 66 ? -8.5 11.508 -1.224 1 74.75 66 LEU B N 1
ATOM 1828 C CA . LEU B 1 66 ? -9.289 11.977 -2.355 1 74.75 66 LEU B CA 1
ATOM 1829 C C . LEU B 1 66 ? -8.727 13.281 -2.906 1 74.75 66 LEU B C 1
ATOM 1831 O O . LEU B 1 66 ? -7.992 13.984 -2.213 1 74.75 66 LEU B O 1
ATOM 1835 N N . ASN B 1 67 ? -9.117 13.547 -4.227 1 74.81 67 ASN B N 1
ATOM 1836 C CA . ASN B 1 67 ? -8.648 14.758 -4.898 1 74.81 67 ASN B CA 1
ATOM 1837 C C . ASN B 1 67 ? -8.438 15.898 -3.908 1 74.81 67 ASN B C 1
ATOM 1839 O O . ASN B 1 67 ? -9.398 16.578 -3.527 1 74.81 67 ASN B O 1
ATOM 1843 N N . SER B 1 68 ? -7.23 16.109 -3.402 1 80.5 68 SER B N 1
ATOM 1844 C CA . SER B 1 68 ? -6.715 17.188 -2.566 1 80.5 68 SER B CA 1
ATOM 1845 C C . SER B 1 68 ? -7.316 17.141 -1.164 1 80.5 68 SER B C 1
ATOM 1847 O O . SER B 1 68 ? -7.324 18.141 -0.449 1 80.5 68 SER B O 1
ATOM 1849 N N . GLN B 1 69 ? -8.008 16.078 -0.823 1 84.31 69 GLN B N 1
ATOM 1850 C CA . GLN B 1 69 ? -8.539 15.906 0.525 1 84.31 69 GLN B CA 1
ATOM 1851 C C . GLN B 1 69 ? -8.188 14.531 1.083 1 84.31 69 GLN B C 1
ATOM 1853 O O . GLN B 1 69 ? -8.062 13.562 0.33 1 84.31 69 GLN B O 1
ATOM 1858 N N . VAL B 1 70 ? -8.078 14.539 2.318 1 88.75 70 VAL B N 1
ATOM 1859 C CA . VAL B 1 70 ? -8.016 13.289 3.062 1 88.75 70 VAL B CA 1
ATOM 1860 C C . VAL B 1 70 ? -9.203 13.195 4.023 1 88.75 70 VAL B C 1
ATOM 1862 O O . VAL B 1 70 ? -9.414 14.102 4.832 1 88.75 70 VAL B O 1
ATOM 1865 N N . HIS B 1 71 ? -10 12.18 3.865 1 88.38 71 HIS B N 1
ATOM 1866 C CA . HIS B 1 71 ? -11.148 11.953 4.73 1 88.38 71 HIS B CA 1
ATOM 1867 C C . HIS B 1 71 ? -10.836 10.93 5.812 1 88.38 71 HIS B C 1
ATOM 1869 O O . HIS B 1 71 ? -10.383 9.82 5.512 1 88.38 71 HIS B O 1
ATOM 1875 N N . LEU B 1 72 ? -11.039 11.32 7.012 1 91.31 72 LEU B N 1
ATOM 1876 C CA . LEU B 1 72 ? -10.938 10.414 8.148 1 91.31 72 LEU B CA 1
ATOM 1877 C C . LEU B 1 72 ? -12.312 9.898 8.555 1 91.31 72 LEU B C 1
ATOM 1879 O O . LEU B 1 72 ? -13.227 10.68 8.805 1 91.31 72 LEU B O 1
ATOM 1883 N N . TRP B 1 73 ? -12.422 8.586 8.609 1 90.69 73 TRP B N 1
ATOM 1884 C CA . TRP B 1 73 ? -13.664 7.941 9 1 90.69 73 TRP B CA 1
ATOM 1885 C C . TRP B 1 73 ? -13.461 7.062 10.234 1 90.69 73 TRP B C 1
ATOM 1887 O O . TRP B 1 73 ? -12.375 6.516 10.438 1 90.69 73 TRP B O 1
ATOM 1897 N N . ASP B 1 74 ? -14.531 6.941 11.016 1 91.31 74 ASP B N 1
ATOM 1898 C CA . ASP B 1 74 ? -14.492 5.965 12.094 1 91.31 74 ASP B CA 1
ATOM 1899 C C . ASP B 1 74 ? -14.922 4.586 11.609 1 91.31 74 ASP B C 1
ATOM 1901 O O . ASP B 1 74 ? -15.883 4.461 10.859 1 91.31 74 ASP B O 1
ATOM 1905 N N . VAL B 1 75 ? -14.25 3.588 11.992 1 90.25 75 VAL B N 1
ATOM 1906 C CA . VAL B 1 75 ? -14.516 2.215 11.578 1 90.25 75 VAL B CA 1
ATOM 1907 C C . VAL B 1 75 ? -15.836 1.738 12.188 1 90.25 75 VAL B C 1
ATOM 1909 O O . VAL B 1 75 ? -16.531 0.911 11.602 1 90.25 75 VAL B O 1
ATOM 1912 N N . ALA B 1 76 ? -16.172 2.254 13.344 1 88.25 76 ALA B N 1
ATOM 1913 C CA . ALA B 1 76 ? -17.406 1.866 14.023 1 88.25 76 ALA B CA 1
ATOM 1914 C C . ALA B 1 76 ? -18.641 2.312 13.242 1 88.25 76 ALA B C 1
ATOM 1916 O O . ALA B 1 76 ? -19.734 1.804 13.453 1 88.25 76 ALA B O 1
ATOM 1917 N N . GLY B 1 77 ? -18.5 3.311 12.398 1 85.81 77 GLY B N 1
ATOM 1918 C CA . GLY B 1 77 ? -19.594 3.744 11.547 1 85.81 77 GLY B CA 1
ATOM 1919 C C . GLY B 1 77 ? -20.578 4.652 12.25 1 85.81 77 GLY B C 1
ATOM 1920 O O . GLY B 1 77 ? -21.75 4.711 11.875 1 85.81 77 GLY B O 1
ATOM 1921 N N . LYS B 1 78 ? -20.078 5.246 13.281 1 88 78 LYS B N 1
ATOM 1922 C CA . LYS B 1 78 ? -20.969 6.113 14.055 1 88 78 LYS B CA 1
ATOM 1923 C C . LYS B 1 78 ? -20.984 7.531 13.492 1 88 78 LYS B C 1
ATOM 1925 O O . LYS B 1 78 ? -21.906 8.305 13.75 1 88 78 LYS B O 1
ATOM 1930 N N . TRP B 1 79 ? -19.969 7.938 12.766 1 88.06 79 TRP B N 1
ATOM 1931 C CA . TRP B 1 79 ? -19.875 9.297 12.234 1 88.06 79 TRP B CA 1
ATOM 1932 C C . TRP B 1 79 ? -20.766 9.461 11 1 88.06 79 TRP B C 1
ATOM 1934 O O . TRP B 1 79 ? -20.75 8.625 10.094 1 88.06 79 TRP B O 1
ATOM 1944 N N . ALA B 1 80 ? -21.531 10.516 10.883 1 86.38 80 ALA B N 1
ATOM 1945 C CA . ALA B 1 80 ? -22.375 10.828 9.734 1 86.38 80 ALA B CA 1
ATOM 1946 C C . ALA B 1 80 ? -21.531 11.414 8.594 1 86.38 80 ALA B C 1
ATOM 1948 O O . ALA B 1 80 ? -21.891 11.266 7.422 1 86.38 80 ALA B O 1
ATOM 1949 N N . MET B 1 81 ? -20.469 12.07 9 1 86.88 81 MET B N 1
ATOM 1950 C CA . MET B 1 81 ? -19.562 12.688 8.031 1 86.88 81 MET B CA 1
ATOM 1951 C C . MET B 1 81 ? -18.109 12.5 8.445 1 86.88 81 MET B C 1
ATOM 1953 O O . MET B 1 81 ? -17.797 12.43 9.641 1 86.88 81 MET B O 1
ATOM 1957 N N . PRO B 1 82 ? -17.25 12.414 7.465 1 88.69 82 PRO B N 1
ATOM 1958 C CA . PRO B 1 82 ? -15.836 12.305 7.832 1 88.69 82 PRO B CA 1
ATOM 1959 C C . PRO B 1 82 ? -15.242 13.625 8.305 1 88.69 82 PRO B C 1
ATOM 1961 O O . PRO B 1 82 ? -15.781 14.695 8.008 1 88.69 82 PRO B O 1
ATOM 1964 N N . LEU B 1 83 ? -14.156 13.516 9.094 1 89.94 83 LEU B N 1
ATOM 1965 C CA . LEU B 1 83 ? -13.281 14.68 9.227 1 89.94 83 LEU B CA 1
ATOM 1966 C C . LEU B 1 83 ? -12.453 14.883 7.961 1 89.94 83 LEU B C 1
ATOM 1968 O O . LEU B 1 83 ? -11.812 13.945 7.477 1 89.94 83 LEU B O 1
ATOM 1972 N N . LYS B 1 84 ? -12.5 16.078 7.453 1 87.94 84 LYS B N 1
ATOM 1973 C CA . LYS B 1 84 ? -11.844 16.359 6.18 1 87.94 84 LYS B CA 1
ATOM 1974 C C . LYS B 1 84 ? -10.586 17.203 6.387 1 87.94 84 LYS B C 1
ATOM 1976 O O . LYS B 1 84 ? -10.617 18.219 7.07 1 87.94 84 LYS B O 1
ATOM 1981 N N . TYR B 1 85 ? -9.531 16.688 5.816 1 88.75 85 TYR B N 1
ATOM 1982 C CA . TYR B 1 85 ? -8.273 17.422 5.82 1 88.75 85 TYR B CA 1
ATOM 1983 C C . TYR B 1 85 ? -7.941 17.938 4.426 1 88.75 85 TYR B C 1
ATOM 1985 O O . TYR B 1 85 ? -7.984 17.188 3.451 1 88.75 85 TYR B O 1
ATOM 1993 N N . THR B 1 86 ? -7.672 19.234 4.438 1 86.75 86 THR B N 1
ATOM 1994 C CA . THR B 1 86 ? -7.332 19.875 3.17 1 86.75 86 THR B CA 1
ATOM 1995 C C . THR B 1 86 ? -5.93 20.484 3.229 1 86.75 86 THR B C 1
ATOM 1997 O O . THR B 1 86 ? -5.238 20.359 4.238 1 86.75 86 THR B O 1
ATOM 2000 N N . GLY B 1 87 ? -5.445 21.047 2.061 1 82.31 87 GLY B N 1
ATOM 2001 C CA . GLY B 1 87 ? -4.145 21.703 2.059 1 82.31 87 GLY B CA 1
ATOM 2002 C C . GLY B 1 87 ? -3.188 21.109 1.036 1 82.31 87 GLY B C 1
ATOM 2003 O O . GLY B 1 87 ? -2.521 21.844 0.307 1 82.31 87 GLY B O 1
ATOM 2004 N N . HIS B 1 88 ? -3.127 19.797 1.074 1 78.88 88 HIS B N 1
ATOM 2005 C CA . HIS B 1 88 ? -2.242 19.234 0.062 1 78.88 88 HIS B CA 1
ATOM 2006 C C . HIS B 1 88 ? -2.844 19.375 -1.333 1 78.88 88 HIS B C 1
ATOM 2008 O O . HIS B 1 88 ? -4.062 19.484 -1.479 1 78.88 88 HIS B O 1
ATOM 2014 N N . GLU B 1 89 ? -1.98 19.422 -2.229 1 81.75 89 GLU B N 1
ATOM 2015 C CA . GLU B 1 89 ? -2.404 19.547 -3.621 1 81.75 89 GLU B CA 1
ATOM 2016 C C . GLU B 1 89 ? -2.359 18.203 -4.34 1 81.75 89 GLU B C 1
ATOM 2018 O O . GLU B 1 89 ? -1.389 17.453 -4.203 1 81.75 89 GLU B O 1
ATOM 2023 N N . GLN B 1 90 ? -3.424 17.891 -4.891 1 74.5 90 GLN B N 1
ATOM 2024 C CA . GLN B 1 90 ? -3.52 16.688 -5.719 1 74.5 90 GLN B CA 1
ATOM 2025 C C . GLN B 1 90 ? -4.402 16.938 -6.938 1 74.5 90 GLN B C 1
ATOM 2027 O O . GLN B 1 90 ? -5.609 17.156 -6.805 1 74.5 90 GLN B O 1
ATOM 2032 N N . LYS B 1 91 ? -3.82 17 -8.117 1 68.94 91 LYS B N 1
ATOM 2033 C CA . LYS B 1 91 ? -4.57 17.25 -9.344 1 68.94 91 LYS B CA 1
ATOM 2034 C C . LYS B 1 91 ? -4.539 16.031 -10.266 1 68.94 91 LYS B C 1
ATOM 2036 O O . LYS B 1 91 ? -5.59 15.547 -10.695 1 68.94 91 LYS B O 1
ATOM 2041 N N . LYS B 1 92 ? -3.385 15.492 -10.57 1 66.44 92 LYS B N 1
ATOM 2042 C CA . LYS B 1 92 ? -3.244 14.492 -11.633 1 66.44 92 LYS B CA 1
ATOM 2043 C C . LYS B 1 92 ? -2.678 13.188 -11.086 1 66.44 92 LYS B C 1
ATOM 2045 O O . LYS B 1 92 ? -2.859 12.125 -11.68 1 66.44 92 LYS B O 1
ATOM 2050 N N . TYR B 1 93 ? -2.059 13.336 -9.828 1 67.94 93 TYR B N 1
ATOM 2051 C CA . TYR B 1 93 ? -1.289 12.188 -9.359 1 67.94 93 TYR B CA 1
ATOM 2052 C C . TYR B 1 93 ? -1.882 11.617 -8.078 1 67.94 93 TYR B C 1
ATOM 2054 O O . TYR B 1 93 ? -2.562 12.328 -7.336 1 67.94 93 TYR B O 1
ATOM 2062 N N . VAL B 1 94 ? -1.594 10.297 -8.047 1 68.81 94 VAL B N 1
ATOM 2063 C CA . VAL B 1 94 ? -2.008 9.664 -6.801 1 68.81 94 VAL B CA 1
ATOM 2064 C C . VAL B 1 94 ? -1.091 10.117 -5.664 1 68.81 94 VAL B C 1
ATOM 2066 O O . VAL B 1 94 ? 0.128 9.938 -5.734 1 68.81 94 VAL B O 1
ATOM 2069 N N . ILE B 1 95 ? -1.683 10.812 -4.762 1 78 95 ILE B N 1
ATOM 2070 C CA . ILE B 1 95 ? -0.979 11.172 -3.535 1 78 95 ILE B CA 1
ATOM 2071 C C . ILE B 1 95 ? -1.431 10.266 -2.393 1 78 95 ILE B C 1
ATOM 2073 O O . ILE B 1 95 ? -2.629 10.125 -2.139 1 78 95 ILE B O 1
ATOM 2077 N N . ARG B 1 96 ? -0.448 9.617 -1.781 1 85.56 96 ARG B N 1
ATOM 2078 C CA . ARG B 1 96 ? -0.784 8.688 -0.711 1 85.56 96 ARG B CA 1
ATOM 2079 C C . ARG B 1 96 ? -0.628 9.336 0.657 1 85.56 96 ARG B C 1
ATOM 2081 O O . ARG B 1 96 ? 0.155 10.281 0.816 1 85.56 96 ARG B O 1
ATOM 2088 N N . SER B 1 97 ? -1.457 8.844 1.521 1 91.44 97 SER B N 1
ATOM 2089 C CA . SER B 1 97 ? -1.416 9.266 2.918 1 91.44 97 SER B CA 1
ATOM 2090 C C . SER B 1 97 ? -1.305 8.07 3.855 1 91.44 97 SER B C 1
ATOM 2092 O O . SER B 1 97 ? -1.621 6.941 3.473 1 91.44 97 SER B O 1
ATOM 2094 N N . CYS B 1 98 ? -0.822 8.359 5.035 1 93.81 98 CYS B N 1
ATOM 2095 C CA . CYS B 1 98 ? -0.705 7.277 6.008 1 93.81 98 CYS B CA 1
ATOM 2096 C C . CYS B 1 98 ? -0.836 7.801 7.43 1 93.81 98 CYS B C 1
ATOM 2098 O O . CYS B 1 98 ? -0.663 9 7.672 1 93.81 98 CYS B O 1
ATOM 2100 N N . PHE B 1 99 ? -1.247 6.855 8.297 1 94.88 99 PHE B N 1
ATOM 2101 C CA . PHE B 1 99 ? -1.244 7.156 9.719 1 94.88 99 PHE B CA 1
ATOM 2102 C C . PHE B 1 99 ? 0.164 7.051 10.297 1 94.88 99 PHE B C 1
ATOM 2104 O O . PHE B 1 99 ? 1.004 6.324 9.758 1 94.88 99 PHE B O 1
ATOM 2111 N N . GLY B 1 100 ? 0.336 7.777 11.344 1 94.25 100 GLY B N 1
ATOM 2112 C CA . GLY B 1 100 ? 1.587 7.68 12.078 1 94.25 100 GLY B CA 1
ATOM 2113 C C . GLY B 1 100 ? 1.582 8.469 13.367 1 94.25 100 GLY B C 1
ATOM 2114 O O . GLY B 1 100 ? 0.52 8.727 13.938 1 94.25 100 GLY B O 1
ATOM 2115 N N . GLY B 1 101 ? 2.793 8.688 13.859 1 92.81 101 GLY B N 1
ATOM 2116 C CA . GLY B 1 101 ? 2.916 9.336 15.156 1 92.81 101 GLY B CA 1
ATOM 2117 C C . GLY B 1 101 ? 2.605 8.406 16.312 1 92.81 101 GLY B C 1
ATOM 2118 O O . GLY B 1 101 ? 2.396 7.211 16.125 1 92.81 101 GLY B O 1
ATOM 2119 N N . ILE B 1 102 ? 2.611 9.016 17.547 1 91.38 102 ILE B N 1
ATOM 2120 C CA . ILE B 1 102 ? 2.287 8.234 18.734 1 91.38 102 ILE B CA 1
ATOM 2121 C C . ILE B 1 102 ? 0.818 7.82 18.703 1 91.38 102 ILE B C 1
ATOM 2123 O O . ILE B 1 102 ? -0.067 8.664 18.531 1 91.38 102 ILE B O 1
ATOM 2127 N N . ASN B 1 103 ? 0.566 6.488 18.812 1 90.5 103 ASN B N 1
ATOM 2128 C CA . ASN B 1 103 ? -0.778 5.918 18.812 1 90.5 103 ASN B CA 1
ATOM 2129 C C . ASN B 1 103 ? -1.534 6.262 17.531 1 90.5 103 ASN B C 1
ATOM 2131 O O . ASN B 1 103 ? -2.746 6.48 17.562 1 90.5 103 ASN B O 1
ATOM 2135 N N . SER B 1 104 ? -0.79 6.523 16.484 1 92.94 104 SER B N 1
ATOM 2136 C CA . SER B 1 104 ? -1.367 6.812 15.172 1 92.94 104 SER B CA 1
ATOM 2137 C C . SER B 1 104 ? -2.199 8.094 15.203 1 92.94 104 SER B C 1
ATOM 2139 O O . SER B 1 104 ? -3.244 8.172 14.555 1 92.94 104 SER B O 1
ATOM 2141 N N . MET B 1 105 ? -1.714 9.039 15.914 1 93.56 105 MET B N 1
ATOM 2142 C CA . MET B 1 105 ? -2.48 10.273 16.078 1 93.56 105 MET B CA 1
ATOM 2143 C C . MET B 1 105 ? -2.205 11.242 14.93 1 93.56 105 MET B C 1
ATOM 2145 O O . MET B 1 105 ? -2.871 12.273 14.812 1 93.56 105 MET B O 1
ATOM 2149 N N . CYS B 1 106 ? -1.31 10.906 14.125 1 94.62 106 CYS B N 1
ATOM 2150 C CA . CYS B 1 106 ? -0.945 11.805 13.039 1 94.62 106 CYS B CA 1
ATOM 2151 C C . CYS B 1 106 ? -1.293 11.188 11.688 1 94.62 106 CYS B C 1
ATOM 2153 O O . CYS B 1 106 ? -1.393 9.969 11.562 1 94.62 106 CYS B O 1
ATOM 2155 N N . ILE B 1 107 ? -1.558 12.039 10.719 1 94.5 107 ILE B N 1
ATOM 2156 C CA . ILE B 1 107 ? -1.766 11.688 9.32 1 94.5 107 ILE B CA 1
ATOM 2157 C C . ILE B 1 107 ? -0.778 12.461 8.445 1 94.5 107 ILE B C 1
ATOM 2159 O O . ILE B 1 107 ? -0.661 13.68 8.555 1 94.5 107 ILE B O 1
ATOM 2163 N N . ALA B 1 108 ? -0.005 11.766 7.699 1 94.94 108 ALA B N 1
ATOM 2164 C CA . ALA B 1 108 ? 0.911 12.391 6.75 1 94.94 108 ALA B CA 1
ATOM 2165 C C . ALA B 1 108 ? 0.433 12.195 5.312 1 94.94 108 ALA B C 1
ATOM 2167 O O . ALA B 1 108 ? -0.122 11.148 4.973 1 94.94 108 ALA B O 1
ATOM 2168 N N . SER B 1 109 ? 0.609 13.141 4.527 1 93.06 109 SER B N 1
ATOM 2169 C CA . SER B 1 109 ? 0.308 13.062 3.102 1 93.06 109 SER B CA 1
ATOM 2170 C C . SER B 1 109 ? 1.37 13.781 2.271 1 93.06 109 SER B C 1
ATOM 2172 O O . SER B 1 109 ? 1.902 14.805 2.689 1 93.06 109 SER B O 1
ATOM 2174 N N . GLY B 1 110 ? 1.654 13.195 1.133 1 92.88 110 GLY B N 1
ATOM 2175 C CA . GLY B 1 110 ? 2.393 13.969 0.148 1 92.88 110 GLY B CA 1
ATOM 2176 C C . GLY B 1 110 ? 1.56 15.055 -0.51 1 92.88 110 GLY B C 1
ATOM 2177 O O . GLY B 1 110 ? 0.449 15.344 -0.061 1 92.88 110 GLY B O 1
ATOM 2178 N N . SER B 1 111 ? 2.205 15.609 -1.499 1 91.69 111 SER B N 1
ATOM 2179 C CA . SER B 1 111 ? 1.526 16.688 -2.219 1 91.69 111 SER B CA 1
ATOM 2180 C C . SER B 1 111 ? 2.201 16.969 -3.559 1 91.69 111 SER B C 1
ATOM 2182 O O . SER B 1 111 ? 3.402 16.734 -3.713 1 91.69 111 SER B O 1
ATOM 2184 N N . GLN B 1 112 ? 1.383 17.469 -4.465 1 90.44 112 GLN B N 1
ATOM 2185 C CA . GLN B 1 112 ? 1.932 17.844 -5.762 1 90.44 112 GLN B CA 1
ATOM 2186 C C . GLN B 1 112 ? 2.744 19.141 -5.664 1 90.44 112 GLN B C 1
ATOM 2188 O O . GLN B 1 112 ? 3.537 19.438 -6.555 1 90.44 112 GLN B O 1
ATOM 2193 N N . ASN B 1 113 ? 2.545 19.938 -4.629 1 92.25 113 ASN B N 1
ATOM 2194 C CA . ASN B 1 113 ? 3.297 21.172 -4.445 1 92.25 113 ASN B CA 1
ATOM 2195 C C . ASN B 1 113 ? 4.605 20.922 -3.699 1 92.25 113 ASN B C 1
ATOM 2197 O O . ASN B 1 113 ? 5.074 21.797 -2.957 1 92.25 113 ASN B O 1
ATOM 2201 N N . THR B 1 114 ? 5.125 19.734 -3.688 1 94.88 114 THR B N 1
ATOM 2202 C CA . THR B 1 114 ? 6.461 19.312 -3.273 1 94.88 114 THR B CA 1
ATOM 2203 C C . THR B 1 114 ? 6.543 19.188 -1.756 1 94.88 114 THR B C 1
ATOM 2205 O O . THR B 1 114 ? 7.625 18.984 -1.202 1 94.88 114 THR B O 1
ATOM 2208 N N . GLN B 1 115 ? 5.43 19.328 -1.105 1 95.88 115 GLN B N 1
ATOM 2209 C CA . GLN B 1 115 ? 5.426 19.359 0.354 1 95.88 115 GLN B CA 1
ATOM 2210 C C . GLN B 1 115 ? 4.883 18.062 0.935 1 95.88 115 GLN B C 1
ATOM 2212 O O . GLN B 1 115 ? 4.172 17.328 0.254 1 95.88 115 GLN B O 1
ATOM 2217 N N . VAL B 1 116 ? 5.277 17.828 2.188 1 95.81 116 VAL B N 1
ATOM 2218 C CA . VAL B 1 116 ? 4.645 16.812 3.016 1 95.81 116 VAL B CA 1
ATOM 2219 C C . VAL B 1 116 ? 3.809 17.484 4.109 1 95.81 116 VAL B C 1
ATOM 2221 O O . VAL B 1 116 ? 4.309 18.328 4.848 1 95.81 116 VAL B O 1
ATOM 2224 N N . HIS B 1 117 ? 2.574 17.062 4.156 1 93.94 117 HIS B N 1
ATOM 2225 C CA . HIS B 1 117 ? 1.669 17.609 5.16 1 93.94 117 HIS B CA 1
ATOM 2226 C C . HIS B 1 117 ? 1.469 16.641 6.316 1 93.94 117 HIS B C 1
ATOM 2228 O O . HIS B 1 117 ? 1.236 15.445 6.094 1 93.94 117 HIS B O 1
ATOM 2234 N N . ILE B 1 118 ? 1.582 17.125 7.5 1 94.62 118 ILE B N 1
ATOM 2235 C CA . ILE B 1 118 ? 1.303 16.344 8.695 1 94.62 118 ILE B CA 1
ATOM 2236 C C . ILE B 1 118 ? 0.139 16.984 9.461 1 94.62 118 ILE B C 1
ATOM 2238 O O . ILE B 1 118 ? 0.153 18.172 9.75 1 94.62 118 ILE B O 1
ATOM 2242 N N . ARG B 1 119 ? -0.802 16.172 9.773 1 93.62 119 ARG B N 1
ATOM 2243 C CA . ARG B 1 119 ? -1.995 16.594 10.5 1 93.62 119 ARG B CA 1
ATOM 2244 C C . ARG B 1 119 ? -2.219 15.727 11.734 1 93.62 119 ARG B C 1
ATOM 2246 O O . ARG B 1 119 ? -1.68 14.617 11.828 1 93.62 119 ARG B O 1
ATOM 2253 N N . ASN B 1 120 ? -2.967 16.359 12.625 1 91.81 120 ASN B N 1
ATOM 2254 C CA . ASN B 1 120 ? -3.443 15.602 13.773 1 91.81 120 ASN B CA 1
ATOM 2255 C C . ASN B 1 120 ? -4.859 15.078 13.555 1 91.81 120 ASN B C 1
ATOM 2257 O O . ASN B 1 120 ? -5.707 15.789 13 1 91.81 120 ASN B O 1
ATOM 2261 N N . ARG B 1 121 ? -5.094 13.891 13.953 1 89.94 121 ARG B N 1
ATOM 2262 C CA . ARG B 1 121 ? -6.387 13.258 13.719 1 89.94 121 ARG B CA 1
ATOM 2263 C C . ARG B 1 121 ? -7.504 14.031 14.406 1 89.94 121 ARG B C 1
ATOM 2265 O O . ARG B 1 121 ? -8.68 13.867 14.078 1 89.94 121 ARG B O 1
ATOM 2272 N N . ARG B 1 122 ? -7.199 14.758 15.352 1 84.44 122 ARG B N 1
ATOM 2273 C CA . ARG B 1 122 ? -8.219 15.453 16.125 1 84.44 122 ARG B CA 1
ATOM 2274 C C . ARG B 1 122 ? -8.43 16.875 15.617 1 84.44 122 ARG B C 1
ATOM 2276 O O . ARG B 1 122 ? -9.305 17.594 16.094 1 84.44 122 ARG B O 1
ATOM 2283 N N . SER B 1 123 ? -7.535 17.281 14.703 1 77.62 123 SER B N 1
ATOM 2284 C CA . SER B 1 123 ? -7.633 18.641 14.172 1 77.62 123 SER B CA 1
ATOM 2285 C C . SER B 1 123 ? -7.352 18.656 12.672 1 77.62 123 SER B C 1
ATOM 2287 O O . SER B 1 123 ? -6.387 18.047 12.203 1 77.62 123 SER B O 1
ATOM 2289 N N . PRO B 1 124 ? -8.211 19.375 11.906 1 69.75 124 PRO B N 1
ATOM 2290 C CA . PRO B 1 124 ? -7.992 19.469 10.461 1 69.75 124 PRO B CA 1
ATOM 2291 C C . PRO B 1 124 ? -6.809 20.359 10.094 1 69.75 124 PRO B C 1
ATOM 2293 O O . PRO B 1 124 ? -6.328 20.312 8.961 1 69.75 124 PRO B O 1
ATOM 2296 N N . THR B 1 125 ? -6.398 21.156 11.047 1 75.56 125 THR B N 1
ATOM 2297 C CA . THR B 1 125 ? -5.301 22.078 10.758 1 75.56 125 THR B CA 1
ATOM 2298 C C . THR B 1 125 ? -3.965 21.328 10.773 1 75.56 125 THR B C 1
ATOM 2300 O O . THR B 1 125 ? -3.713 20.516 11.664 1 75.56 125 THR B O 1
ATOM 2303 N N . PRO B 1 126 ? -3.219 21.656 9.656 1 73.75 126 PRO B N 1
ATOM 2304 C CA . PRO B 1 126 ? -1.896 21.031 9.641 1 73.75 126 PRO B CA 1
ATOM 2305 C C . PRO B 1 126 ? -1.068 21.375 10.875 1 73.75 126 PRO B C 1
ATOM 2307 O O . PRO B 1 126 ? -1.102 22.516 11.352 1 73.75 126 PRO B O 1
ATOM 2310 N N . ILE B 1 127 ? -0.485 20.375 11.375 1 80.38 127 ILE B N 1
ATOM 2311 C CA . ILE B 1 127 ? 0.442 20.578 12.484 1 80.38 127 ILE B CA 1
ATOM 2312 C C . ILE B 1 127 ? 1.804 21.016 11.945 1 80.38 127 ILE B C 1
ATOM 2314 O O . ILE B 1 127 ? 2.479 21.844 12.562 1 80.38 127 ILE B O 1
ATOM 2318 N N . GLU B 1 128 ? 2.115 20.438 10.805 1 91.62 128 GLU B N 1
ATOM 2319 C CA . GLU B 1 128 ? 3.428 20.719 10.227 1 91.62 128 GLU B CA 1
ATOM 2320 C C . GLU B 1 128 ? 3.424 20.516 8.711 1 91.62 128 GLU B C 1
ATOM 2322 O O . GLU B 1 128 ? 2.689 19.672 8.203 1 91.62 128 GLU B O 1
ATOM 2327 N N . VAL B 1 129 ? 4.117 21.375 8.008 1 94.38 129 VAL B N 1
ATOM 2328 C CA . VAL B 1 129 ? 4.383 21.203 6.582 1 94.38 129 VAL B CA 1
ATOM 2329 C C . VAL B 1 129 ? 5.891 21.094 6.348 1 94.38 129 VAL B C 1
ATOM 2331 O O . VAL B 1 129 ? 6.652 21.984 6.742 1 94.38 129 VAL B O 1
ATOM 2334 N N . LEU B 1 130 ? 6.312 20.047 5.828 1 95.62 130 LEU B N 1
ATOM 2335 C CA . LEU B 1 130 ? 7.727 19.766 5.609 1 95.62 130 LEU B CA 1
ATOM 2336 C C . LEU B 1 130 ? 8.125 20.078 4.168 1 95.62 130 LEU B C 1
ATOM 2338 O O . LEU B 1 130 ? 7.465 19.625 3.229 1 95.62 130 LEU B O 1
ATOM 2342 N N . SER B 1 131 ? 9.156 20.859 4.094 1 96.19 131 SER B N 1
ATOM 2343 C CA . SER B 1 131 ? 9.688 21.219 2.787 1 96.19 131 SER B CA 1
ATOM 2344 C C . SER B 1 131 ? 11.078 20.641 2.572 1 96.19 131 SER B C 1
ATOM 2346 O O . SER B 1 131 ? 11.875 20.547 3.514 1 96.19 131 SER B O 1
ATOM 2348 N N . GLY B 1 132 ? 11.336 20.188 1.374 1 95.88 132 GLY B N 1
ATOM 2349 C CA . GLY B 1 132 ? 12.648 19.656 1.059 1 95.88 132 GLY B CA 1
ATOM 2350 C C . GLY B 1 132 ? 12.727 19.016 -0.319 1 95.88 132 GLY B C 1
ATOM 2351 O O . GLY B 1 132 ? 13.773 19.047 -0.969 1 95.88 132 GLY B O 1
ATOM 2352 N N . HIS B 1 133 ? 11.633 18.438 -0.744 1 95.81 133 HIS B N 1
ATOM 2353 C CA . HIS B 1 133 ? 11.562 17.875 -2.086 1 95.81 133 HIS B CA 1
ATOM 2354 C C . HIS B 1 133 ? 11.438 18.969 -3.141 1 95.81 133 HIS B C 1
ATOM 2356 O O . HIS B 1 133 ? 10.984 20.078 -2.84 1 95.81 133 HIS B O 1
ATOM 2362 N N . SER B 1 134 ? 11.805 18.656 -4.352 1 97 134 SER B N 1
ATOM 2363 C CA . SER B 1 134 ? 11.742 19.641 -5.426 1 97 134 SER B CA 1
ATOM 2364 C C . SER B 1 134 ? 10.656 19.281 -6.438 1 97 134 SER B C 1
ATOM 2366 O O . SER B 1 134 ? 10.391 20.047 -7.363 1 97 134 SER B O 1
ATOM 2368 N N . MET B 1 135 ? 10.086 18.188 -6.285 1 94.12 135 MET B N 1
ATOM 2369 C CA . MET B 1 135 ? 9.008 17.734 -7.168 1 94.12 135 MET B CA 1
ATOM 2370 C C . MET B 1 135 ? 7.895 17.078 -6.371 1 94.12 135 MET B C 1
ATOM 2372 O O . MET B 1 135 ? 7.906 17.094 -5.141 1 94.12 135 MET B O 1
ATOM 2376 N N . ILE B 1 136 ? 6.91 16.531 -7.059 1 90 136 ILE B N 1
ATOM 2377 C CA . ILE B 1 136 ? 5.711 15.93 -6.477 1 90 136 ILE B CA 1
ATOM 2378 C C . ILE B 1 136 ? 6.109 14.852 -5.473 1 90 136 ILE B C 1
ATOM 2380 O O . ILE B 1 136 ? 6.973 14.016 -5.754 1 90 136 ILE B O 1
ATOM 2384 N N . VAL B 1 137 ? 5.52 14.977 -4.285 1 91.75 137 VAL B N 1
ATOM 2385 C CA . VAL B 1 137 ? 5.648 13.914 -3.287 1 91.75 137 VAL B CA 1
ATOM 2386 C C . VAL B 1 137 ? 4.457 12.969 -3.381 1 91.75 137 VAL B C 1
ATOM 2388 O O . VAL B 1 137 ? 3.328 13.336 -3.045 1 91.75 137 VAL B O 1
ATOM 2391 N N . ASP B 1 138 ? 4.727 11.695 -3.693 1 86.5 138 ASP B N 1
ATOM 2392 C CA . ASP B 1 138 ? 3.592 10.82 -3.973 1 86.5 138 ASP B CA 1
ATOM 2393 C C . ASP B 1 138 ? 3.504 9.695 -2.947 1 86.5 138 ASP B C 1
ATOM 2395 O O . ASP B 1 138 ? 2.523 8.953 -2.92 1 86.5 138 ASP B O 1
ATOM 2399 N N . ARG B 1 139 ? 4.508 9.594 -2.135 1 88.88 139 ARG B N 1
ATOM 2400 C CA . ARG B 1 139 ? 4.48 8.508 -1.159 1 88.88 139 ARG B CA 1
ATOM 2401 C C . ARG B 1 139 ? 5.055 8.961 0.179 1 88.88 139 ARG B C 1
ATOM 2403 O O . ARG B 1 139 ? 6.062 9.672 0.22 1 88.88 139 ARG B O 1
ATOM 2410 N N . VAL B 1 140 ? 4.398 8.523 1.232 1 93.75 140 VAL B N 1
ATOM 2411 C CA . VAL B 1 140 ? 4.855 8.734 2.604 1 93.75 140 VAL B CA 1
ATOM 2412 C C . VAL B 1 140 ? 4.684 7.441 3.402 1 93.75 140 VAL B C 1
ATOM 2414 O O . VAL B 1 140 ? 3.721 6.703 3.201 1 93.75 140 VAL B O 1
ATOM 2417 N N . ILE B 1 141 ? 5.648 7.172 4.223 1 93.31 141 ILE B N 1
ATOM 2418 C CA . ILE B 1 141 ? 5.539 6.043 5.141 1 93.31 141 ILE B CA 1
ATOM 2419 C C . ILE B 1 141 ? 6.027 6.461 6.527 1 93.31 141 ILE B C 1
ATOM 2421 O O . ILE B 1 141 ? 7.051 7.137 6.656 1 93.31 141 ILE B O 1
ATOM 2425 N N . TRP B 1 142 ? 5.234 6.125 7.504 1 94.25 142 TRP B N 1
ATOM 2426 C CA . TRP B 1 142 ? 5.605 6.414 8.883 1 94.25 142 TRP B CA 1
ATOM 2427 C C . TRP B 1 142 ? 6.238 5.191 9.547 1 94.25 142 TRP B C 1
ATOM 2429 O O . TRP B 1 142 ? 5.773 4.062 9.352 1 94.25 142 TRP B O 1
ATOM 2439 N N . ASN B 1 143 ? 7.336 5.387 10.273 1 91.88 143 ASN B N 1
ATOM 2440 C CA . ASN B 1 143 ? 7.988 4.293 10.984 1 91.88 143 ASN B CA 1
ATOM 2441 C C . ASN B 1 143 ? 7.152 3.814 12.172 1 91.88 143 ASN B C 1
ATOM 2443 O O . ASN B 1 143 ? 6.855 4.59 13.078 1 91.88 143 ASN B O 1
ATOM 2447 N N . PRO B 1 144 ? 6.777 2.609 12.148 1 87.38 144 PRO B N 1
ATOM 2448 C CA . PRO B 1 144 ? 5.887 2.135 13.211 1 87.38 144 PRO B CA 1
ATOM 2449 C C . PRO B 1 144 ? 6.594 1.991 14.555 1 87.38 144 PRO B C 1
ATOM 2451 O O . PRO B 1 144 ? 5.941 1.979 15.602 1 87.38 144 PRO B O 1
ATOM 2454 N N . ILE B 1 145 ? 7.855 1.826 14.508 1 88.88 145 ILE B N 1
ATOM 2455 C CA . ILE B 1 145 ? 8.625 1.615 15.734 1 88.88 145 ILE B CA 1
ATOM 2456 C C . ILE B 1 145 ? 9.133 2.955 16.266 1 88.88 145 ILE B C 1
ATOM 2458 O O . ILE B 1 145 ? 9.227 3.156 17.469 1 88.88 145 ILE B O 1
ATOM 2462 N N . ARG B 1 146 ? 9.477 3.836 15.406 1 89.94 146 ARG B N 1
ATOM 2463 C CA . ARG B 1 146 ? 9.906 5.188 15.742 1 89.94 146 ARG B CA 1
ATOM 2464 C C . ARG B 1 146 ? 8.859 6.215 15.328 1 89.94 146 ARG B C 1
ATOM 2466 O O . ARG B 1 146 ? 8.938 6.793 14.242 1 89.94 146 ARG B O 1
ATOM 2473 N N . PRO B 1 147 ? 8.047 6.559 16.219 1 91.38 147 PRO B N 1
ATOM 2474 C CA . PRO B 1 147 ? 6.859 7.336 15.852 1 91.38 147 PRO B CA 1
ATOM 2475 C C . PRO B 1 147 ? 7.199 8.758 15.398 1 91.38 147 PRO B C 1
ATOM 2477 O O . PRO B 1 147 ? 6.34 9.453 14.852 1 91.38 147 PRO B O 1
ATOM 2480 N N . LEU B 1 148 ? 8.398 9.172 15.555 1 92.19 148 LEU B N 1
ATOM 2481 C CA . LEU B 1 148 ? 8.773 10.523 15.141 1 92.19 148 LEU B CA 1
ATOM 2482 C C . LEU B 1 148 ? 9.516 10.5 13.812 1 92.19 148 LEU B C 1
ATOM 2484 O O . LEU B 1 148 ? 9.992 11.539 13.344 1 92.19 148 LEU B O 1
ATOM 2488 N N . MET B 1 149 ? 9.555 9.375 13.234 1 92.56 149 MET B N 1
ATOM 2489 C CA . MET B 1 149 ? 10.281 9.234 11.969 1 92.56 149 MET B CA 1
ATOM 2490 C C . MET B 1 149 ? 9.32 8.977 10.812 1 92.56 149 MET B C 1
ATOM 2492 O O . MET B 1 149 ? 8.531 8.031 10.859 1 92.56 149 MET B O 1
ATOM 2496 N N . LEU B 1 150 ? 9.422 9.789 9.797 1 94.94 150 LEU B N 1
ATOM 2497 C CA . LEU B 1 150 ? 8.641 9.727 8.57 1 94.94 150 LEU B CA 1
ATOM 2498 C C . LEU B 1 150 ? 9.547 9.742 7.344 1 94.94 150 LEU B C 1
ATOM 2500 O O . LEU B 1 150 ? 10.539 10.477 7.312 1 94.94 150 LEU B O 1
ATOM 2504 N N . ALA B 1 151 ? 9.273 8.898 6.414 1 94.06 151 ALA B N 1
ATOM 2505 C CA . ALA B 1 151 ? 9.984 8.945 5.137 1 94.06 151 ALA B CA 1
ATOM 2506 C C . ALA B 1 151 ? 9.047 9.367 4.008 1 94.06 151 ALA B C 1
ATOM 2508 O O . ALA B 1 151 ? 7.867 9 4 1 94.06 151 ALA B O 1
ATOM 2509 N N . SER B 1 152 ? 9.5 10.117 3.09 1 94.19 152 SER B N 1
ATOM 2510 C CA . SER B 1 152 ? 8.742 10.531 1.91 1 94.19 152 SER B CA 1
ATOM 2511 C C . SER B 1 152 ? 9.547 10.297 0.633 1 94.19 152 SER B C 1
ATOM 2513 O O . SER B 1 152 ? 10.773 10.367 0.643 1 94.19 152 SER B O 1
ATOM 2515 N N . ALA B 1 153 ? 8.883 9.922 -0.396 1 90.94 153 ALA B N 1
ATOM 2516 C CA . ALA B 1 153 ? 9.453 9.766 -1.731 1 90.94 153 ALA B CA 1
ATOM 2517 C C . ALA B 1 153 ? 8.828 10.758 -2.713 1 90.94 153 ALA B C 1
ATOM 2519 O O . ALA B 1 153 ? 7.641 11.062 -2.617 1 90.94 153 ALA B O 1
ATOM 2520 N N . SER B 1 154 ? 9.648 11.133 -3.629 1 89.88 154 SER B N 1
ATOM 2521 C CA . SER B 1 154 ? 9.25 12.188 -4.562 1 89.88 154 SER B CA 1
ATOM 2522 C C . SER B 1 154 ? 9.703 11.867 -5.98 1 89.88 154 SER B C 1
ATOM 2524 O O . SER B 1 154 ? 10.609 11.055 -6.18 1 89.88 154 SER B O 1
ATOM 2526 N N . ASP B 1 155 ? 9.062 12.57 -6.945 1 86.25 155 ASP B N 1
ATOM 2527 C CA . ASP B 1 155 ? 9.461 12.461 -8.344 1 86.25 155 ASP B CA 1
ATOM 2528 C C . ASP B 1 155 ? 10.828 13.102 -8.578 1 86.25 155 ASP B C 1
ATOM 2530 O O . ASP B 1 155 ? 11.422 12.938 -9.641 1 86.25 155 ASP B O 1
ATOM 2534 N N . ASP B 1 156 ? 11.352 13.789 -7.629 1 88.75 156 ASP B N 1
ATOM 2535 C CA . ASP B 1 156 ? 12.711 14.305 -7.746 1 88.75 156 ASP B CA 1
ATOM 2536 C C . ASP B 1 156 ? 13.734 13.188 -7.559 1 88.75 156 ASP B C 1
ATOM 2538 O O . ASP B 1 156 ? 14.938 13.445 -7.504 1 88.75 156 ASP B O 1
ATOM 2542 N N . HIS B 1 157 ? 13.305 11.922 -7.336 1 83.62 157 HIS B N 1
ATOM 2543 C CA . HIS B 1 157 ? 14.07 10.68 -7.27 1 83.62 157 HIS B CA 1
ATOM 2544 C C . HIS B 1 157 ? 14.875 10.594 -5.977 1 83.62 157 HIS B C 1
ATOM 2546 O O . HIS B 1 157 ? 15.914 9.945 -5.934 1 83.62 157 HIS B O 1
ATOM 2552 N N . ARG B 1 158 ? 14.344 11.234 -4.949 1 86.56 158 ARG B N 1
ATOM 2553 C CA . ARG B 1 158 ? 14.977 11.18 -3.633 1 86.56 158 ARG B CA 1
ATOM 2554 C C . ARG B 1 158 ? 13.984 10.719 -2.568 1 86.56 158 ARG B C 1
ATOM 2556 O O . ARG B 1 158 ? 12.781 10.945 -2.693 1 86.56 158 AR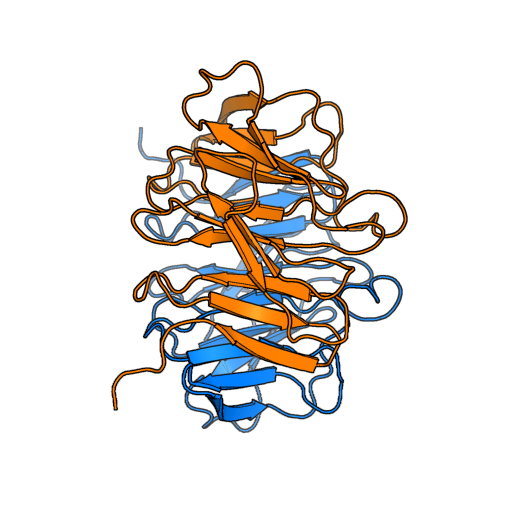G B O 1
ATOM 2563 N N . ILE B 1 159 ? 14.555 10.047 -1.615 1 90.5 159 ILE B N 1
ATOM 2564 C CA . ILE B 1 159 ? 13.836 9.781 -0.375 1 90.5 159 ILE B CA 1
ATOM 2565 C C . ILE B 1 159 ? 14.328 10.727 0.721 1 90.5 159 ILE B C 1
ATOM 2567 O O . ILE B 1 159 ? 15.523 10.984 0.833 1 90.5 159 ILE B O 1
ATOM 2571 N N . ARG B 1 160 ? 13.398 11.211 1.439 1 93.81 160 ARG B N 1
ATOM 2572 C CA . ARG B 1 160 ? 13.773 12.016 2.596 1 93.81 160 ARG B CA 1
ATOM 2573 C C . ARG B 1 160 ? 13.273 11.391 3.891 1 93.81 160 ARG B C 1
ATOM 2575 O O . ARG B 1 160 ? 12.133 10.914 3.955 1 93.81 160 ARG B O 1
ATOM 2582 N N . ILE B 1 161 ? 14.133 11.344 4.855 1 93.12 161 ILE B N 1
ATOM 2583 C CA . ILE B 1 161 ? 13.789 10.859 6.191 1 93.12 161 ILE B CA 1
ATOM 2584 C C . ILE B 1 161 ? 13.633 12.047 7.145 1 93.12 161 ILE B C 1
ATOM 2586 O O . ILE B 1 161 ? 14.555 12.852 7.293 1 93.12 161 ILE B O 1
ATOM 2590 N N . TRP B 1 162 ? 12.461 12.086 7.688 1 94.12 162 TRP B N 1
ATOM 2591 C CA . TRP B 1 162 ? 12.141 13.172 8.602 1 94.12 162 TRP B CA 1
ATOM 2592 C C . TRP B 1 162 ? 12.102 12.68 10.047 1 94.12 162 TRP B C 1
ATOM 2594 O O . TRP B 1 162 ? 11.523 11.633 10.336 1 94.12 162 TRP B O 1
ATOM 2604 N N . GLY B 1 163 ? 12.586 13.406 10.922 1 87.19 163 GLY B N 1
ATOM 2605 C CA . GLY B 1 163 ? 12.625 13.055 12.336 1 87.19 163 GLY B CA 1
ATOM 2606 C C . GLY B 1 163 ? 13.945 13.398 13 1 87.19 163 GLY B C 1
ATOM 2607 O O . GLY B 1 163 ? 14.836 13.953 12.367 1 87.19 163 GLY B O 1
ATOM 2608 N N . PRO B 1 164 ? 13.906 13.227 14.312 1 75.75 164 PRO B N 1
ATOM 2609 C CA . PRO B 1 164 ? 15.148 13.508 15.031 1 75.75 164 PRO B CA 1
ATOM 2610 C C . PRO B 1 164 ? 16.297 12.594 14.609 1 75.75 164 PRO B C 1
ATOM 2612 O O . PRO B 1 164 ? 16.062 11.453 14.203 1 75.75 164 PRO B O 1
ATOM 2615 N N . LYS B 1 165 ? 17.531 13.172 14.398 1 65.06 165 LYS B N 1
ATOM 2616 C CA . LYS B 1 165 ? 18.688 12.352 14.086 1 65.06 165 LYS B CA 1
ATOM 2617 C C . LYS B 1 165 ? 18.859 11.219 15.094 1 65.06 165 LYS B C 1
ATOM 2619 O O . LYS B 1 165 ? 18.609 11.398 16.281 1 65.06 165 LYS B O 1
ATOM 2624 N N . PRO B 1 166 ? 18.906 9.977 14.344 1 56.31 166 PRO B N 1
ATOM 2625 C CA . PRO B 1 166 ? 19.156 8.898 15.305 1 56.31 166 PRO B CA 1
ATOM 2626 C C . PRO B 1 166 ? 20.281 9.234 16.266 1 56.31 166 PRO B C 1
ATOM 2628 O O . PRO B 1 166 ? 21.234 9.938 15.906 1 56.31 166 PRO B O 1
ATOM 2631 N N . LYS B 1 167 ? 19.969 9.234 17.562 1 49.53 167 LYS B N 1
ATOM 2632 C CA . LYS B 1 167 ? 21.047 9.414 18.516 1 49.53 167 LYS B CA 1
ATOM 2633 C C . LYS B 1 167 ? 22.219 8.477 18.203 1 49.53 167 LYS B C 1
ATOM 2635 O O . LYS B 1 167 ? 22.016 7.301 17.906 1 49.53 167 LYS B O 1
ATOM 2640 N N . GLN B 1 168 ? 23.312 8.977 17.688 1 43.06 168 GLN B N 1
ATOM 2641 C CA . GLN B 1 168 ? 24.562 8.219 17.609 1 43.06 168 GLN B CA 1
ATOM 2642 C C . GLN B 1 168 ? 24.766 7.363 18.859 1 43.06 168 GLN B C 1
ATOM 2644 O O . GLN B 1 168 ? 24.406 7.77 19.969 1 43.06 168 GLN B O 1
#

Radius of gyration: 18.66 Å; Cα contacts (8 Å, |Δi|>4): 967; chains: 2; bounding box: 47×45×40 Å

InterPro domains:
  IPR001680 WD40 repeat [PF00400] (125-162)
  IPR001680 WD40 repeat [PS50082] (130-168)
  IPR001680 WD40 repeat [SM00320] (36-74)
  IPR001680 WD40 repeat [SM00320] (78-120)
  IPR001680 WD40 repeat [SM00320] (123-163)
  IPR015943 WD40/YVTN repeat-like-containing domain superfamily [G3DSA:2.130.10.10] (1-168)
  IPR036322 WD40-repeat-containing domain superfamily [SSF50978] (31-164)
  IPR051350 WD repeat-containing signal transduction regulator [PTHR22838] (47-165)

Organism: Hibiscus syriacus (NCBI:txid106335)

pLDDT: mean 82.52, std 14.77, range [36.81, 97.0]

Foldseek 3Di:
DDAALVNQKDWDADQPLQQGIWMDGPVGHTDDTDHRHRAHDPPVLVPGAHWAKEADNVRQWIWIDGQQWIWIDGPVRPDPGTDIAGDAHDDRAAKYKYFFADVSQKIWIWHQCQWIFIDGRVDNDTPDIDHDGDGTWRDKDADHVDRQWIWTDGPSGDID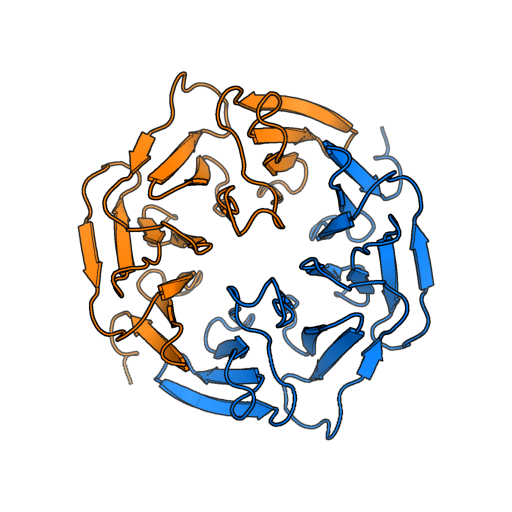IGGDPDDD/DDAALVNFKDWDADQPLQQGIWMDGPVGHTDDTDHRHRAHDPPPLVAGANWAKEADNVRQWIWIDGQQKIWIDGPVPPDPGTDIAGDAHDDRAAKYKYFFADVSQKIWIWHQCQWIFIDGRVDNDTPDIDHDGDGTWRDKDADHVDRQWIWTDGPSGDIDIGGDPDDD

Secondary structure (DSSP, 8-state):
-EE-TTSSEEEEE-SSTTT-EEEEETTS-EEEEETT--PPPTTTTTTS---EEE--TT-SEEEEEETTEEEEEETTS--SS-EEE--S--SSS---EEEESGGG-EEEE-BTTSEEEEEETTEEEEEEEEE--SS-EEEEEE-SSSTT-EEEEETTS-EEEESSPP--/-EE-TTSSEEEEE-SSTTT-EEEEETTS-EEEEETT--PPPTTTTTTS---EEE--TT-SEEEEEETTEEEEEETTS--SS-EEE--S--SSS---EEEESGGG-EEEE-BTTSEEEEEETTEEEEEEEEE--SS-EEEEEE-SSSTT-EEEEETTS-EEEESSPP--

Nearest PDB structures (foldseek):
  8qbn-assembly1_W  TM=6.739E-01  e=1.569E-11  Homo sapiens
  8qbn-assembly1_7  TM=6.734E-01  e=7.958E-11  Homo sapiens
  8qe8-assembly1_B  TM=6.705E-01  e=2.269E-10  Homo sapiens
  7m05-assembly1_B  TM=4.942E-01  e=1.428E-06  Homo sapiens
  8g1u-assembly1_N  TM=5.107E-01  e=3.133E-06  Homo sapiens

Sequence (336 aa):
MCLVSDSKRIVYGSSNPEKGTCMWHCDGTEVKAWRGMRMPKALDLAEHSIVSLSVPVDSKFFIVSLNSQVHLWDVAGKWAMPLKYTGHEQKKYVIRSCFGGINSMCIASGSQNTQVHIRNRRSPTPIEVLSGHSMIVDRVIWNPIRPLMLASASDDHRIRIWGPKPKQMCLVSDSKRIVYGSSNPEKGTCMWHCDGTEVKAWRGMRMPKALDLAEHSIVSLSVPVDSKFFIVSLNSQVHLWDVAGKWAMPLKYTGHEQKKYVIRSCFGGINSMCIASGSQNTQVHIRNRRSPTPIEVLSGHSMIVDRVIWNPIRPLMLASASDDHRIRIWGPKPKQ

Solvent-accessible surface area (backbone atoms only — not comparable to full-atom values): 17507 Å² total; per-residue (Å²): 109,45,65,37,62,85,66,48,36,36,42,34,67,28,48,49,44,80,53,4,36,34,30,30,34,70,86,72,45,78,72,48,66,51,66,72,48,59,22,26,32,78,76,30,42,86,79,28,42,38,52,35,70,35,60,43,78,83,39,54,39,34,37,39,22,43,76,33,31,36,34,39,37,51,62,84,63,79,62,93,64,61,52,64,31,62,82,45,43,38,88,64,52,60,39,26,47,32,54,22,38,73,92,51,40,24,37,37,28,21,6,57,79,19,29,36,40,29,27,38,76,90,39,58,57,68,73,42,75,47,78,80,57,86,26,36,16,40,35,46,47,47,36,86,86,45,41,64,31,36,36,39,35,30,75,66,72,47,74,46,72,42,54,77,75,76,79,127,110,46,66,37,63,84,65,45,37,36,41,35,66,27,48,50,43,78,53,4,35,33,30,28,33,70,86,72,44,78,72,47,66,50,66,72,47,60,22,26,37,77,71,33,43,85,81,29,42,37,51,34,70,35,61,43,78,83,41,54,38,36,37,39,24,42,75,35,31,37,35,38,38,50,63,85,62,79,63,94,64,62,54,65,30,63,81,46,44,38,89,67,55,57,37,26,48,32,54,21,39,74,91,51,41,24,37,36,26,23,7,58,78,18,30,36,41,30,26,37,76,90,39,58,57,69,74,43,74,47,80,79,57,87,27,35,17,39,36,45,48,48,36,86,85,44,41,64,32,37,36,36,34,31,74,66,72,46,75,47,72,42,54,78,74,76,80,127